Protein AF-A0A3E0QRZ7-F1 (afdb_monomer_lite)

Sequence (192 aa):
MTLTRYSLYIEKESKSIRIAVTANDAAHAQGQALDIARSLKADRSELDYGKAKNNKLSELYEKLAYNDFDYDSCFEWKGSVTNGVPSVYVLSRRYYIRPLILGYLDISQDNTVKNTCSNPLCVNPYHNQYLHEKNSKLGGGDLQMLLAFRSQGVSIPQIAKALKVHRSTIYRILKDERLSSGTKDHRQSARR

Radius of gyration: 21.44 Å; chains: 1; bounding box: 69×57×49 Å

Secondary structure (DSSP, 8-state):
--PEEEEEEEEETTEEEEEEEEESSHHHHHHHHHHHHHHHT-SEEEEEESPPPP-HHHHHHHHHHTT---SSS--B--S-EETTEEEEEETTEEEEHHHHHHHHTT--TTSEEEE-SS-TTB--GGGEEEESSTT-SSBHHHHHHHHHHHHTT--HHHHHHHTTS-HHHHHHHHHHS---------------

pLDDT: mean 84.35, std 15.63, range [34.12, 96.94]

Structure (mmCIF, N/CA/C/O backbone):
data_AF-A0A3E0QRZ7-F1
#
_entry.id   AF-A0A3E0QRZ7-F1
#
loop_
_atom_site.group_PDB
_atom_site.id
_atom_site.type_symbol
_atom_site.label_atom_id
_atom_site.label_alt_id
_atom_site.label_comp_id
_atom_site.label_asym_id
_atom_site.label_entity_id
_atom_site.label_seq_id
_atom_site.pdbx_PDB_ins_code
_atom_site.Cartn_x
_atom_site.Cartn_y
_atom_site.Cartn_z
_atom_site.occupancy
_atom_site.B_iso_or_equiv
_atom_site.auth_seq_id
_atom_site.auth_comp_id
_atom_site.auth_asym_id
_atom_site.auth_atom_id
_atom_site.pdbx_PDB_model_num
ATOM 1 N N . MET A 1 1 ? -25.454 -8.339 -3.692 1.00 56.78 1 MET A N 1
ATOM 2 C CA . MET A 1 1 ? -24.480 -8.988 -2.787 1.00 56.78 1 MET A CA 1
ATOM 3 C C . MET A 1 1 ? -24.510 -8.258 -1.458 1.00 56.78 1 MET A C 1
ATOM 5 O O . MET A 1 1 ? -24.539 -7.033 -1.469 1.00 56.78 1 MET A O 1
ATOM 9 N N . THR A 1 2 ? -24.582 -8.979 -0.341 1.00 74.69 2 THR A N 1
ATOM 10 C CA . THR A 1 2 ? -24.664 -8.373 0.995 1.00 74.69 2 THR A CA 1
ATOM 11 C C . THR A 1 2 ? -23.256 -8.229 1.549 1.00 74.69 2 THR A C 1
ATOM 13 O O . THR A 1 2 ? -22.581 -9.225 1.779 1.00 74.69 2 THR A O 1
ATOM 16 N N . LEU A 1 3 ? -22.803 -6.993 1.733 1.00 83.88 3 LEU A N 1
ATOM 17 C CA . LEU A 1 3 ? -21.482 -6.725 2.286 1.00 83.88 3 LEU A CA 1
ATOM 18 C C . LEU A 1 3 ? -21.474 -6.987 3.794 1.00 83.88 3 LEU A C 1
ATOM 20 O O . LEU A 1 3 ? -22.287 -6.428 4.537 1.00 83.88 3 LEU A O 1
ATOM 24 N N . THR A 1 4 ? -20.539 -7.820 4.243 1.00 90.25 4 THR A N 1
ATOM 25 C CA . THR A 1 4 ? -20.349 -8.147 5.659 1.00 90.25 4 THR A CA 1
ATOM 26 C C . THR A 1 4 ? -19.260 -7.263 6.251 1.00 90.25 4 THR A C 1
ATOM 28 O O . THR A 1 4 ? -18.256 -6.963 5.602 1.00 90.25 4 THR A O 1
ATOM 31 N N . ARG A 1 5 ? -19.474 -6.808 7.490 1.00 93.19 5 ARG A N 1
ATOM 32 C CA . ARG A 1 5 ? -18.540 -5.934 8.204 1.00 93.19 5 ARG A CA 1
ATOM 33 C C . ARG A 1 5 ? -17.705 -6.724 9.200 1.00 93.19 5 ARG A C 1
ATOM 35 O O . ARG A 1 5 ? -18.246 -7.460 10.028 1.00 93.19 5 ARG A O 1
ATOM 42 N N . TYR A 1 6 ? 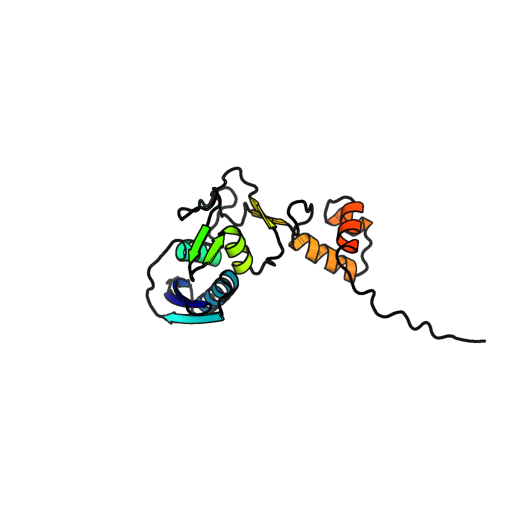-16.407 -6.484 9.134 1.00 95.19 6 TYR A N 1
ATOM 43 C CA . TYR A 1 6 ? -15.390 -7.063 9.988 1.00 95.19 6 TYR A CA 1
ATOM 44 C C . TYR A 1 6 ? -14.579 -5.958 10.671 1.00 95.19 6 TYR A C 1
ATOM 46 O O . TYR A 1 6 ? -14.507 -4.809 10.217 1.00 95.19 6 TYR A O 1
ATOM 54 N N . SER A 1 7 ? -13.948 -6.325 11.779 1.00 96.12 7 SER A N 1
ATOM 55 C CA . SER A 1 7 ? -13.007 -5.495 12.517 1.00 96.12 7 SER A CA 1
ATOM 56 C C . SER A 1 7 ? -11.658 -6.196 12.519 1.00 96.12 7 SER A C 1
ATOM 58 O O . SER A 1 7 ? -11.493 -7.219 13.176 1.00 96.12 7 SER A O 1
ATOM 60 N N . LEU A 1 8 ? -10.688 -5.626 11.813 1.00 96.94 8 LEU A N 1
ATOM 61 C CA . LEU A 1 8 ? -9.327 -6.139 11.774 1.00 96.94 8 LEU A CA 1
ATOM 62 C C . LEU A 1 8 ? -8.496 -5.484 12.875 1.00 96.94 8 LEU A C 1
ATOM 64 O O . LEU A 1 8 ? -8.231 -4.281 12.829 1.00 96.94 8 LEU A O 1
ATOM 68 N N . TYR A 1 9 ? -8.085 -6.270 13.861 1.00 96.81 9 TYR A N 1
ATOM 69 C CA . TYR A 1 9 ? -7.068 -5.894 14.830 1.00 96.81 9 TYR A CA 1
ATOM 70 C C . TYR A 1 9 ? -5.685 -6.052 14.196 1.00 96.81 9 TYR A C 1
ATOM 72 O O . TYR A 1 9 ? -5.362 -7.109 13.661 1.00 96.81 9 TYR A O 1
ATOM 80 N N . ILE A 1 10 ? -4.877 -4.996 14.257 1.00 96.50 10 ILE A N 1
ATOM 81 C CA . ILE A 1 10 ? -3.481 -4.993 13.822 1.00 96.50 10 ILE A CA 1
ATOM 82 C C . ILE A 1 10 ? -2.617 -4.570 14.997 1.00 96.50 10 ILE A C 1
ATOM 84 O O . ILE A 1 10 ? -2.871 -3.528 15.606 1.00 96.50 10 ILE A O 1
ATOM 88 N N . GLU A 1 11 ? -1.564 -5.331 15.258 1.00 96.31 11 GLU A N 1
ATOM 89 C CA . GLU A 1 11 ? -0.568 -5.036 16.275 1.00 96.31 11 GLU A CA 1
ATOM 90 C C . GLU A 1 11 ? 0.832 -4.991 15.679 1.00 96.31 11 GLU A C 1
ATOM 92 O O . GLU A 1 11 ? 1.193 -5.761 14.785 1.00 96.31 11 GLU A O 1
ATOM 97 N N . LYS A 1 12 ? 1.613 -4.045 16.188 1.00 95.25 12 LYS A N 1
ATOM 98 C CA . LYS A 1 12 ? 3.024 -3.890 15.886 1.00 95.25 12 LYS A CA 1
ATOM 99 C C . LYS A 1 12 ? 3.751 -3.381 17.119 1.00 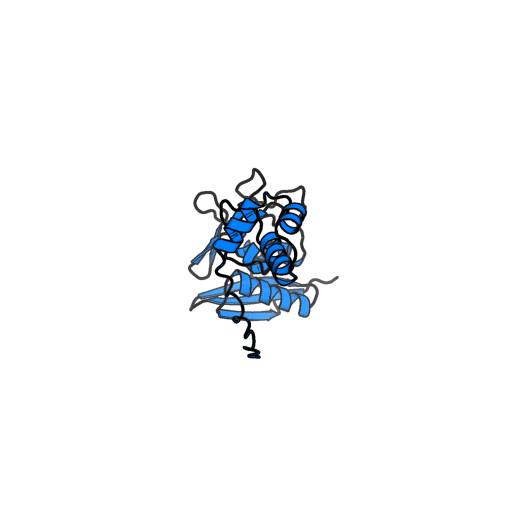95.25 12 LYS A C 1
ATOM 101 O O . LYS A 1 12 ? 3.368 -2.354 17.688 1.00 95.25 12 LYS A O 1
ATOM 106 N N . GLU A 1 13 ? 4.810 -4.077 17.496 1.00 91.69 13 GLU A N 1
ATOM 107 C CA . GLU A 1 13 ? 5.572 -3.899 18.727 1.00 91.69 13 GLU A CA 1
ATOM 108 C C . GLU A 1 13 ? 4.677 -4.006 19.968 1.00 91.69 13 GLU A C 1
ATOM 110 O O . GLU A 1 13 ? 4.418 -5.092 20.465 1.00 91.69 13 GLU A O 1
ATOM 115 N N . SER A 1 14 ? 4.195 -2.878 20.489 1.00 90.94 14 SER A N 1
ATOM 116 C CA . SER A 1 14 ? 3.275 -2.825 21.638 1.00 90.94 14 SER A CA 1
ATOM 117 C C . SER A 1 14 ? 2.135 -1.838 21.397 1.00 90.94 14 SER A C 1
ATOM 119 O O . SER A 1 14 ? 1.544 -1.288 22.330 1.00 90.94 14 SER A O 1
ATOM 121 N N . LYS A 1 15 ? 1.877 -1.521 20.126 1.00 95.56 15 LYS A N 1
ATOM 122 C CA . LYS A 1 15 ? 0.807 -0.628 19.694 1.00 95.56 15 LYS A CA 1
ATOM 123 C C . LYS A 1 15 ? -0.148 -1.403 18.815 1.00 95.56 15 LYS A C 1
ATOM 125 O O . LYS A 1 15 ? 0.269 -2.200 17.982 1.00 95.56 15 LYS A O 1
ATOM 130 N N . SER A 1 16 ? -1.428 -1.101 18.964 1.00 94.81 16 SER A N 1
ATOM 131 C CA . SER A 1 16 ? -2.469 -1.733 18.177 1.00 94.81 16 SER A CA 1
ATOM 132 C C . SER A 1 16 ? -3.492 -0.734 17.670 1.00 94.81 16 SER A C 1
ATOM 134 O O . SER A 1 16 ? -3.660 0.364 18.208 1.00 94.81 16 SER A O 1
ATOM 136 N N . ILE A 1 17 ? -4.143 -1.111 16.576 1.00 95.06 17 ILE A N 1
ATOM 137 C CA . ILE A 1 17 ? -5.233 -0.368 15.953 1.00 95.06 17 ILE A CA 1
ATOM 138 C C . ILE A 1 17 ? -6.319 -1.343 15.501 1.00 95.06 17 ILE A C 1
ATOM 140 O O . ILE A 1 17 ? -6.061 -2.525 15.286 1.00 95.06 17 ILE A O 1
ATOM 144 N N . ARG A 1 18 ? -7.534 -0.823 15.309 1.00 95.56 18 ARG A N 1
ATOM 145 C CA . ARG A 1 18 ? -8.613 -1.536 14.620 1.00 95.56 18 ARG A CA 1
ATOM 146 C C . ARG A 1 18 ? -8.951 -0.840 13.308 1.00 95.56 18 ARG A C 1
ATOM 148 O O . ARG A 1 18 ? -9.137 0.379 13.289 1.00 95.56 18 ARG A O 1
ATOM 155 N N . ILE A 1 19 ? -9.029 -1.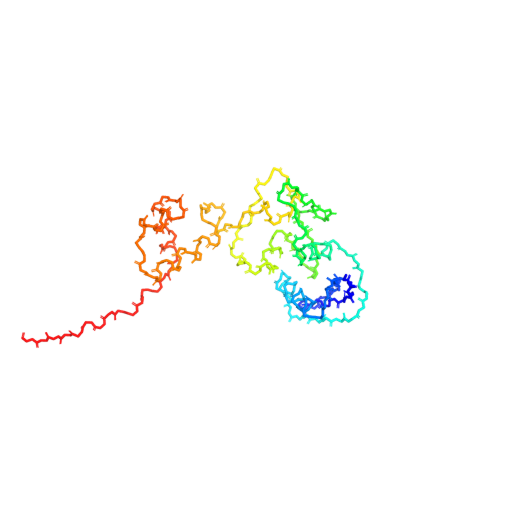613 12.232 1.00 95.62 19 ILE A N 1
ATOM 156 C CA . ILE A 1 19 ? -9.378 -1.165 10.882 1.00 95.62 19 ILE A CA 1
ATOM 157 C C . ILE A 1 19 ? -10.730 -1.774 10.516 1.00 95.62 19 ILE A C 1
ATOM 159 O O . ILE A 1 19 ? -10.966 -2.962 10.739 1.00 95.62 19 ILE A O 1
ATOM 163 N N . ALA A 1 20 ? -11.638 -0.950 9.994 1.00 96.50 20 ALA A N 1
ATOM 164 C CA . ALA A 1 20 ? -12.912 -1.441 9.488 1.00 96.50 20 ALA A CA 1
ATOM 165 C C . ALA A 1 20 ? -12.684 -2.120 8.135 1.00 96.50 20 ALA A C 1
ATOM 167 O O . ALA A 1 20 ? -12.044 -1.540 7.261 1.00 96.50 20 ALA A O 1
ATOM 168 N N . VAL A 1 21 ? -13.207 -3.334 7.982 1.00 95.62 21 VAL A N 1
ATOM 169 C CA . VAL A 1 21 ? -13.080 -4.134 6.761 1.00 95.62 21 VAL A CA 1
ATOM 170 C C . VAL A 1 21 ? -14.474 -4.500 6.268 1.00 95.62 21 VAL A C 1
ATOM 172 O O . VAL A 1 21 ? -15.311 -4.982 7.035 1.00 95.62 21 VAL A O 1
ATOM 175 N N . THR A 1 22 ? -14.724 -4.271 4.984 1.00 94.25 22 THR A N 1
ATOM 176 C CA . THR A 1 22 ? -15.970 -4.648 4.314 1.00 94.25 22 THR A CA 1
ATOM 177 C C . THR A 1 22 ? -15.651 -5.717 3.279 1.00 94.25 22 THR A C 1
ATOM 179 O O . THR A 1 22 ? -14.861 -5.481 2.366 1.00 94.25 22 THR A O 1
ATOM 182 N N . ALA A 1 23 ? -16.277 -6.885 3.376 1.00 93.62 23 ALA A N 1
ATOM 183 C CA . ALA A 1 23 ? -15.990 -8.006 2.486 1.00 93.62 23 ALA A CA 1
ATOM 184 C C . ALA A 1 23 ? -17.265 -8.673 1.957 1.00 93.62 23 ALA A C 1
ATOM 186 O O . ALA A 1 23 ? -18.333 -8.594 2.570 1.00 93.62 23 ALA A O 1
ATOM 187 N N . ASN A 1 24 ? -17.126 -9.350 0.817 1.00 93.00 24 ASN A N 1
ATOM 188 C CA . ASN A 1 24 ? -18.201 -10.125 0.185 1.00 93.00 24 ASN A CA 1
ATOM 189 C C . ASN A 1 24 ? -18.498 -11.408 0.969 1.00 93.00 24 ASN A C 1
ATOM 191 O O . ASN A 1 24 ? -19.651 -11.805 1.102 1.00 93.00 24 ASN A O 1
ATOM 195 N N . ASP A 1 25 ? -17.447 -12.030 1.495 1.00 92.25 25 ASP A N 1
ATOM 196 C CA . ASP A 1 25 ? -17.480 -13.260 2.273 1.00 92.25 25 ASP A CA 1
ATOM 197 C C . ASP A 1 25 ? -16.252 -13.323 3.204 1.00 92.25 25 ASP A C 1
ATOM 199 O O . ASP A 1 25 ? -15.405 -12.422 3.222 1.00 92.25 25 ASP A O 1
ATOM 203 N N . ALA A 1 26 ? -16.162 -14.392 3.996 1.00 92.56 26 ALA A N 1
ATOM 204 C CA . ALA A 1 26 ? -15.070 -14.588 4.942 1.00 92.56 26 ALA A CA 1
ATOM 205 C C . ALA A 1 26 ? -13.703 -14.783 4.262 1.00 92.56 26 ALA A C 1
ATOM 207 O O . ALA A 1 26 ? -12.696 -14.348 4.816 1.00 92.56 26 ALA A O 1
ATOM 208 N N . ALA A 1 27 ? -13.652 -15.390 3.071 1.00 93.88 27 ALA A N 1
ATOM 209 C CA . ALA A 1 27 ? -12.400 -15.602 2.346 1.00 93.88 27 ALA A CA 1
ATOM 210 C C . ALA A 1 27 ? -11.848 -14.270 1.818 1.00 93.88 27 ALA A C 1
ATOM 212 O O . ALA A 1 27 ? -10.667 -13.971 1.992 1.00 93.88 27 ALA A O 1
ATOM 213 N N . HIS A 1 28 ? -12.719 -13.419 1.269 1.00 93.56 28 HIS A N 1
ATOM 214 C CA . HIS A 1 28 ? -12.378 -12.057 0.881 1.00 93.56 28 HIS A CA 1
ATOM 215 C C . HIS A 1 28 ? -11.900 -11.244 2.097 1.00 93.56 28 HIS A C 1
ATOM 217 O O . HIS A 1 28 ? -10.891 -10.546 2.011 1.00 93.56 28 HIS A O 1
ATOM 223 N N . ALA A 1 29 ? -12.561 -11.373 3.252 1.00 95.12 29 ALA A N 1
ATOM 224 C CA . ALA A 1 29 ? -12.149 -10.684 4.474 1.00 95.12 29 ALA A CA 1
ATOM 225 C C . ALA A 1 29 ? -10.763 -11.140 4.972 1.00 95.12 29 ALA A C 1
ATOM 227 O O . ALA A 1 29 ? -9.950 -10.308 5.375 1.00 95.12 29 ALA A O 1
ATOM 228 N N . GLN A 1 30 ? -10.476 -12.445 4.916 1.00 95.94 30 GLN A N 1
ATOM 229 C CA . GLN A 1 30 ? -9.168 -13.003 5.272 1.00 95.94 30 GLN A CA 1
ATOM 230 C C . GLN A 1 30 ? -8.061 -12.540 4.319 1.00 95.94 30 GLN A C 1
ATOM 232 O O . GLN A 1 30 ? -6.990 -12.159 4.787 1.00 95.94 30 GLN A O 1
ATOM 237 N N . GLY A 1 31 ? -8.325 -12.508 3.008 1.00 95.12 31 GLY A N 1
ATOM 238 C CA . GLY A 1 31 ? -7.390 -11.957 2.021 1.00 95.12 31 GLY A CA 1
ATOM 239 C C . GLY A 1 31 ? -7.051 -10.495 2.318 1.00 95.12 31 GLY A C 1
ATOM 240 O O . GLY A 1 31 ? -5.886 -10.158 2.516 1.00 95.12 31 GLY A O 1
ATOM 241 N N . GLN A 1 32 ? -8.079 -9.656 2.504 1.00 96.12 32 GLN A N 1
ATOM 242 C CA . GLN A 1 32 ? -7.888 -8.256 2.894 1.00 96.12 32 GLN A CA 1
ATOM 243 C C . GLN A 1 32 ? -7.082 -8.118 4.193 1.00 96.12 32 GLN A C 1
ATOM 245 O O . GLN A 1 32 ? -6.212 -7.255 4.285 1.00 96.12 32 GLN A O 1
ATOM 250 N N . ALA A 1 33 ? -7.347 -8.955 5.200 1.00 96.81 33 ALA A N 1
ATOM 251 C CA . ALA A 1 33 ? -6.616 -8.926 6.463 1.00 96.81 33 ALA A CA 1
ATOM 252 C C . ALA A 1 33 ? -5.114 -9.181 6.275 1.00 96.81 33 ALA A C 1
ATOM 254 O O . ALA A 1 33 ? -4.299 -8.453 6.846 1.00 96.81 33 ALA A O 1
ATOM 255 N N . LEU A 1 34 ? -4.754 -10.166 5.446 1.00 96.69 34 LEU A N 1
ATOM 256 C CA . LEU A 1 34 ? -3.364 -10.486 5.121 1.00 96.69 34 LEU A CA 1
ATOM 257 C C . LEU A 1 34 ? -2.681 -9.344 4.361 1.00 96.69 34 LEU A C 1
ATOM 259 O O . LEU A 1 34 ? -1.572 -8.948 4.723 1.00 96.69 34 LEU A O 1
ATOM 263 N N . ASP A 1 35 ? -3.348 -8.767 3.362 1.00 96.56 35 ASP A N 1
ATOM 264 C CA . ASP A 1 35 ? -2.786 -7.673 2.564 1.00 96.56 35 ASP A CA 1
ATOM 265 C C . ASP A 1 35 ? -2.602 -6.391 3.397 1.00 96.56 35 ASP A C 1
ATOM 267 O O . ASP A 1 35 ? -1.576 -5.708 3.301 1.00 96.56 35 ASP A O 1
ATOM 271 N N . ILE A 1 36 ? -3.543 -6.084 4.299 1.00 96.69 36 ILE A N 1
ATOM 272 C CA . ILE A 1 36 ? -3.419 -4.968 5.252 1.00 96.69 36 ILE A CA 1
ATOM 273 C C . ILE A 1 36 ? -2.280 -5.223 6.248 1.00 96.69 36 ILE A C 1
ATOM 275 O O . ILE A 1 36 ? -1.480 -4.319 6.514 1.00 96.69 36 ILE A O 1
ATOM 279 N N . ALA A 1 37 ? -2.174 -6.440 6.787 1.00 96.31 37 ALA A N 1
ATOM 280 C CA . ALA A 1 37 ? -1.095 -6.816 7.697 1.00 96.31 37 ALA A CA 1
ATOM 281 C C . ALA A 1 37 ? 0.280 -6.684 7.020 1.00 96.31 37 ALA A C 1
ATOM 283 O O . ALA A 1 37 ? 1.195 -6.093 7.604 1.00 96.31 37 ALA A O 1
ATOM 284 N N . ARG A 1 38 ? 0.406 -7.133 5.760 1.00 94.81 38 ARG A N 1
ATOM 285 C CA . ARG A 1 38 ? 1.613 -6.969 4.932 1.00 94.81 38 ARG A CA 1
ATOM 286 C C . ARG A 1 38 ? 1.946 -5.492 4.712 1.00 94.81 38 ARG A C 1
ATOM 288 O O . ARG A 1 38 ? 3.081 -5.070 4.940 1.00 94.81 38 ARG A O 1
ATOM 295 N N . SER A 1 39 ? 0.945 -4.689 4.348 1.00 94.94 39 SER A N 1
ATOM 296 C CA . SER A 1 39 ? 1.062 -3.240 4.138 1.00 94.94 39 SER A CA 1
ATOM 297 C C . SER A 1 39 ? 1.619 -2.511 5.368 1.00 94.94 39 SER A C 1
ATOM 299 O O . SER A 1 39 ? 2.549 -1.709 5.254 1.00 94.94 39 SER A O 1
ATOM 301 N N . LEU A 1 40 ? 1.111 -2.831 6.561 1.00 95.06 40 LEU A N 1
ATOM 302 C CA . LEU A 1 40 ? 1.529 -2.202 7.819 1.00 95.06 40 LEU A CA 1
ATOM 303 C C . LEU A 1 40 ? 2.768 -2.852 8.456 1.00 95.06 40 LEU A C 1
ATOM 305 O O . LEU A 1 40 ? 3.313 -2.312 9.428 1.00 95.06 40 LEU A O 1
ATOM 309 N N . LYS A 1 41 ? 3.252 -3.972 7.902 1.00 93.38 41 LYS A N 1
ATOM 310 C CA . LYS A 1 41 ? 4.247 -4.861 8.526 1.00 93.38 41 LYS A CA 1
ATOM 311 C C . LYS A 1 41 ? 3.855 -5.139 9.979 1.00 93.38 41 LYS A C 1
ATOM 313 O O . LYS A 1 41 ? 4.553 -4.701 10.899 1.00 93.38 41 LYS A O 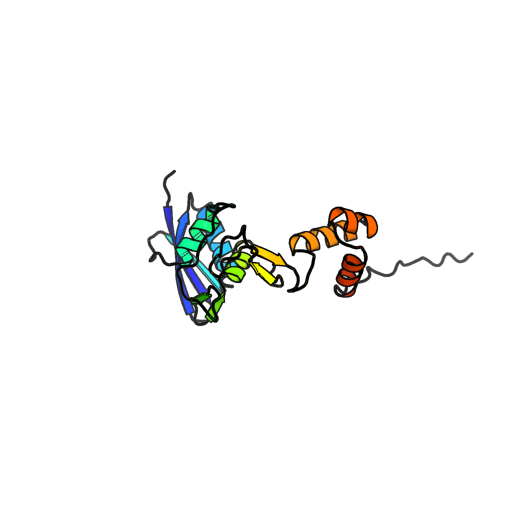1
ATOM 318 N N . ALA A 1 42 ? 2.662 -5.692 10.145 1.00 94.69 42 ALA A N 1
ATOM 319 C CA . ALA A 1 42 ? 2.119 -6.078 11.436 1.00 94.69 42 ALA A CA 1
ATOM 320 C C . ALA A 1 42 ? 2.867 -7.298 11.986 1.00 94.69 42 ALA A C 1
ATOM 322 O O . ALA A 1 42 ? 3.241 -8.181 11.217 1.00 94.69 42 ALA A O 1
ATOM 323 N N . ASP A 1 43 ? 3.029 -7.357 13.304 1.00 95.62 43 ASP A N 1
ATOM 324 C CA . ASP A 1 43 ? 3.559 -8.543 13.986 1.00 95.62 43 ASP A CA 1
ATOM 325 C C . ASP A 1 43 ? 2.440 -9.557 14.248 1.00 95.62 43 ASP A C 1
ATOM 327 O O . ASP A 1 43 ? 2.654 -10.768 14.223 1.00 95.62 43 ASP A O 1
ATOM 331 N N . ARG A 1 44 ? 1.219 -9.054 14.468 1.00 95.31 44 ARG A N 1
ATOM 332 C CA . ARG A 1 44 ? 0.011 -9.855 14.666 1.00 95.31 44 ARG A CA 1
AT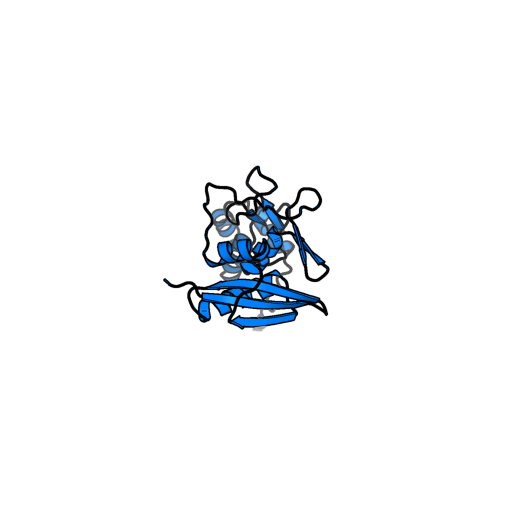OM 333 C C . ARG A 1 44 ? -1.192 -9.176 14.023 1.00 95.31 44 ARG A C 1
ATOM 335 O O . ARG A 1 44 ? -1.328 -7.950 14.054 1.00 95.31 44 ARG A O 1
ATOM 342 N N . SER A 1 45 ? -2.081 -9.988 13.463 1.00 96.00 45 SER A N 1
ATOM 343 C CA . SER A 1 45 ? -3.356 -9.549 12.902 1.00 96.00 45 SER A CA 1
ATOM 344 C C . SER A 1 45 ? -4.467 -10.528 13.256 1.00 96.00 45 SER A C 1
ATOM 346 O O . SER A 1 45 ? -4.275 -11.733 13.104 1.00 96.00 45 SER A O 1
ATOM 348 N N . GLU A 1 46 ? -5.626 -10.024 13.674 1.00 96.25 46 GLU A N 1
ATOM 349 C CA . GLU A 1 46 ? -6.798 -10.840 14.015 1.00 96.25 46 GLU A CA 1
ATOM 350 C C . GLU A 1 46 ? -8.055 -10.240 13.400 1.00 96.25 46 GLU A C 1
ATOM 352 O O . GLU A 1 46 ? -8.282 -9.031 13.475 1.00 96.25 46 GLU A O 1
ATOM 357 N N . LEU A 1 47 ? -8.862 -11.083 12.762 1.00 96.25 47 LEU A N 1
ATOM 358 C CA . LEU A 1 47 ? -10.073 -10.664 12.076 1.00 96.25 47 LEU A CA 1
ATOM 359 C C . LEU A 1 47 ? -11.297 -11.101 12.880 1.00 96.25 47 LEU A C 1
ATOM 361 O O . LEU A 1 47 ? -11.600 -12.289 12.955 1.00 96.25 47 LEU A O 1
ATOM 365 N N . ASP A 1 48 ? -12.025 -10.124 13.409 1.00 94.12 48 ASP A N 1
ATOM 366 C CA . ASP A 1 48 ? -13.257 -10.343 14.160 1.00 94.12 48 ASP A CA 1
ATOM 367 C C . ASP A 1 48 ? -14.490 -9.930 13.351 1.00 94.12 48 ASP A C 1
ATOM 369 O O . ASP A 1 48 ? -14.445 -9.040 12.493 1.00 94.12 48 ASP A O 1
ATOM 373 N N . TYR A 1 49 ? -15.640 -10.512 13.689 1.00 89.88 49 TYR A N 1
ATOM 374 C CA . TYR A 1 49 ? -16.932 -9.987 13.253 1.00 89.88 49 TYR A CA 1
ATOM 375 C C . TYR A 1 49 ? -17.263 -8.690 13.995 1.00 89.88 49 TYR A C 1
ATOM 377 O O . TYR A 1 49 ? -17.038 -8.567 15.199 1.00 89.88 49 TYR A O 1
ATOM 385 N N . GLY A 1 50 ? -17.868 -7.728 13.295 1.00 84.06 50 GLY A N 1
ATOM 386 C CA . GLY A 1 50 ? -18.420 -6.529 13.923 1.00 84.06 50 GLY A CA 1
ATOM 387 C C . GLY A 1 50 ? -17.978 -5.225 13.273 1.00 84.06 50 GLY A C 1
ATOM 388 O O . GLY A 1 50 ? -17.437 -5.189 12.171 1.00 84.06 50 GLY A O 1
ATOM 389 N N . LYS A 1 51 ? -18.275 -4.113 13.953 1.00 81.94 51 LYS A N 1
ATOM 390 C CA . LYS A 1 51 ? -18.015 -2.760 13.448 1.00 81.94 51 LYS A CA 1
ATOM 391 C C . LYS A 1 51 ? -16.787 -2.171 14.137 1.00 81.94 51 LYS A C 1
ATOM 393 O O . LYS A 1 51 ? -16.787 -1.997 15.352 1.00 81.94 51 LYS A O 1
ATOM 398 N N . ALA A 1 52 ? -15.790 -1.785 13.350 1.00 88.12 52 ALA A N 1
ATOM 399 C CA . ALA A 1 52 ? -14.766 -0.833 13.766 1.00 88.12 52 ALA A CA 1
ATOM 400 C C . ALA A 1 52 ? -15.103 0.570 13.237 1.00 88.12 52 ALA A C 1
ATOM 402 O O . ALA A 1 52 ? -15.908 0.735 12.316 1.00 88.12 52 ALA A O 1
ATOM 403 N N . LYS A 1 53 ? -14.495 1.602 13.829 1.00 88.94 53 LYS A N 1
ATOM 404 C CA . LYS A 1 53 ? -14.658 2.979 13.355 1.00 88.94 53 LYS A CA 1
ATOM 405 C C . LYS A 1 53 ? -14.019 3.113 11.973 1.00 88.94 53 LYS A C 1
ATOM 407 O O . LYS A 1 53 ? -12.813 2.919 11.836 1.00 88.94 53 LYS A O 1
ATOM 412 N N . ASN A 1 54 ? -14.822 3.494 10.982 1.00 89.75 54 ASN A N 1
ATOM 413 C CA . ASN A 1 54 ? -14.316 3.785 9.647 1.00 89.75 54 ASN A CA 1
ATOM 414 C C . ASN A 1 54 ? -13.369 4.999 9.702 1.00 89.75 54 ASN A C 1
ATOM 416 O O . ASN A 1 54 ? -13.651 6.000 10.369 1.00 89.75 54 ASN A O 1
ATOM 420 N N . ASN A 1 55 ? -12.217 4.880 9.053 1.00 91.12 55 ASN A N 1
ATOM 421 C CA . ASN A 1 55 ? -11.171 5.894 9.010 1.00 91.12 55 ASN A CA 1
ATOM 422 C C . ASN A 1 55 ? -10.549 5.948 7.606 1.00 91.12 55 ASN A C 1
ATOM 424 O O . ASN A 1 55 ? -10.847 5.123 6.750 1.00 91.12 55 ASN A O 1
ATOM 428 N N . LYS A 1 56 ? -9.642 6.900 7.364 1.00 93.38 56 LYS A N 1
ATOM 429 C CA . LYS A 1 56 ? -9.051 7.099 6.029 1.00 93.38 56 LYS A CA 1
ATOM 430 C C . LYS A 1 56 ? -8.241 5.912 5.506 1.00 93.38 56 LYS A C 1
ATOM 432 O O . LYS A 1 56 ? -8.184 5.717 4.299 1.00 93.38 56 LYS A O 1
ATOM 437 N N . LEU A 1 57 ? -7.650 5.109 6.392 1.00 94.69 57 LEU A N 1
ATOM 438 C CA . LEU A 1 57 ? -7.014 3.855 5.986 1.00 94.69 57 LEU A CA 1
ATOM 439 C C . LEU A 1 57 ? -8.048 2.794 5.612 1.00 94.69 57 LEU A C 1
ATOM 441 O O . LEU A 1 57 ? -7.845 2.085 4.639 1.00 94.69 57 LEU A O 1
ATOM 445 N N . SER A 1 58 ? -9.160 2.719 6.343 1.00 95.00 58 SER A N 1
ATOM 446 C CA . SER A 1 58 ? -10.256 1.794 6.036 1.00 95.00 58 SER A CA 1
ATOM 447 C C . SER A 1 58 ? -10.865 2.117 4.662 1.00 95.00 58 SER A C 1
ATOM 449 O O . SER A 1 58 ? -10.984 1.220 3.841 1.00 95.00 58 SER A O 1
ATOM 451 N N . GLU A 1 59 ? -11.122 3.401 4.361 1.00 94.75 59 GLU A N 1
ATOM 452 C CA . GLU A 1 59 ? -11.581 3.861 3.034 1.00 94.75 59 GLU A CA 1
ATOM 453 C C . GLU A 1 59 ? -10.592 3.489 1.909 1.00 94.75 59 GLU A C 1
ATOM 455 O O . GLU A 1 59 ? -10.998 3.038 0.839 1.00 94.75 59 GLU A O 1
ATOM 460 N N . LEU A 1 60 ? -9.284 3.670 2.139 1.00 95.56 60 LEU A N 1
ATOM 461 C CA . LEU A 1 60 ? -8.248 3.315 1.164 1.00 95.56 60 LEU A CA 1
ATOM 462 C C . LEU A 1 60 ? -8.191 1.802 0.918 1.00 95.56 60 LEU A C 1
ATOM 464 O O . LEU A 1 60 ? -8.164 1.381 -0.235 1.00 95.56 60 LEU A O 1
ATOM 468 N N . TYR A 1 61 ? -8.149 0.997 1.981 1.00 96.00 61 TYR A N 1
ATOM 469 C CA . TYR A 1 61 ? -8.060 -0.458 1.864 1.00 96.00 61 TYR A CA 1
ATOM 470 C C . TYR A 1 61 ? -9.324 -1.070 1.269 1.00 96.00 61 TYR A C 1
ATOM 472 O O . TYR A 1 61 ? -9.214 -1.998 0.478 1.00 96.00 61 TYR A O 1
ATOM 480 N N . GLU A 1 62 ? -10.501 -0.518 1.570 1.00 94.56 62 GLU A N 1
ATOM 481 C CA . GLU A 1 62 ? -11.749 -0.910 0.915 1.00 94.56 62 GLU A CA 1
ATOM 482 C C . GLU A 1 62 ? -11.660 -0.666 -0.597 1.00 94.56 62 GLU A C 1
ATOM 484 O O . GLU A 1 62 ? -11.871 -1.587 -1.382 1.00 94.56 62 GLU A O 1
ATOM 489 N N . LYS A 1 63 ? -11.236 0.528 -1.033 1.00 93.69 63 LYS A N 1
ATOM 490 C CA . LYS A 1 63 ? -11.051 0.794 -2.468 1.00 93.69 63 LYS A CA 1
ATOM 491 C C . LYS A 1 63 ? -10.013 -0.114 -3.126 1.00 93.69 63 LYS A C 1
ATOM 493 O O . LYS A 1 63 ? -10.224 -0.533 -4.258 1.00 93.69 63 LYS A O 1
ATOM 498 N N . LEU A 1 64 ? -8.918 -0.443 -2.436 1.00 94.25 64 LEU A N 1
ATOM 499 C CA . LEU A 1 64 ? -7.922 -1.404 -2.928 1.00 94.25 64 LEU A CA 1
ATOM 500 C C . LEU A 1 64 ? -8.504 -2.812 -3.074 1.00 94.25 64 LEU A C 1
ATOM 502 O O . LEU A 1 64 ? -8.299 -3.434 -4.112 1.00 94.25 64 LEU A O 1
ATOM 506 N N . ALA A 1 65 ? -9.276 -3.278 -2.093 1.00 93.06 65 ALA A N 1
ATOM 507 C CA . ALA A 1 65 ? -9.875 -4.610 -2.096 1.00 93.06 65 ALA A CA 1
ATOM 508 C C . ALA A 1 65 ? -10.855 -4.822 -3.258 1.00 93.06 65 ALA A C 1
ATOM 510 O O . ALA A 1 65 ? -10.870 -5.879 -3.883 1.00 93.06 65 ALA A O 1
ATOM 511 N N . TYR A 1 66 ? -11.658 -3.803 -3.572 1.00 89.69 66 TYR A N 1
ATOM 512 C CA . TYR A 1 66 ? -12.616 -3.850 -4.682 1.00 89.69 66 TYR A CA 1
ATOM 513 C C . TYR A 1 66 ? -12.047 -3.329 -6.004 1.00 89.69 66 TYR A C 1
ATOM 515 O O . TYR A 1 66 ? -12.773 -3.286 -6.995 1.00 89.69 66 TYR A O 1
ATOM 523 N N . ASN A 1 67 ? -10.771 -2.926 -6.025 1.00 87.94 67 ASN A N 1
ATOM 524 C CA . ASN A 1 67 ? -10.145 -2.247 -7.156 1.00 87.94 67 ASN A CA 1
ATOM 525 C C . ASN A 1 67 ? -11.006 -1.074 -7.684 1.00 87.94 67 ASN A C 1
ATOM 527 O O . ASN A 1 67 ? -11.153 -0.865 -8.887 1.00 87.94 67 ASN A O 1
ATOM 531 N N . ASP A 1 68 ? -11.602 -0.314 -6.762 1.00 90.31 68 ASP A N 1
ATOM 532 C CA . ASP A 1 68 ? -12.524 0.790 -7.041 1.00 90.31 68 ASP A CA 1
ATOM 533 C C . ASP A 1 68 ? -11.751 2.101 -7.271 1.00 90.31 68 ASP A C 1
ATOM 535 O O . ASP A 1 68 ? -11.832 3.079 -6.508 1.00 90.31 68 ASP A O 1
ATOM 539 N N . PHE A 1 69 ? -10.942 2.073 -8.330 1.00 87.69 69 PHE A N 1
ATOM 540 C CA . PHE A 1 69 ? -10.199 3.202 -8.869 1.00 87.69 69 PHE A CA 1
ATOM 541 C C . PHE A 1 69 ? -10.496 3.340 -10.358 1.00 87.69 69 PHE A C 1
ATOM 543 O O . PHE A 1 69 ? -10.570 2.356 -11.087 1.00 87.69 69 PHE A O 1
ATOM 550 N N . ASP A 1 70 ? -10.616 4.579 -10.810 1.00 84.44 70 ASP A N 1
ATOM 551 C CA . ASP A 1 70 ? -10.707 4.905 -12.227 1.00 84.44 70 ASP A CA 1
ATOM 552 C C . ASP A 1 70 ? -9.319 5.316 -12.734 1.00 84.44 70 ASP A C 1
ATOM 554 O O . ASP A 1 70 ? -8.593 6.033 -12.045 1.00 84.44 70 ASP A O 1
ATOM 558 N N . TYR A 1 71 ? -8.928 4.842 -13.917 1.00 81.69 71 TYR A N 1
ATOM 559 C CA . TYR A 1 71 ? -7.644 5.186 -14.524 1.00 81.69 71 TYR A CA 1
ATOM 560 C C . TYR A 1 71 ? -7.567 6.674 -14.883 1.00 81.69 71 TYR A C 1
ATOM 562 O O . TYR A 1 71 ? -6.502 7.269 -14.747 1.00 81.69 71 TYR A O 1
ATOM 570 N N . ASP A 1 72 ? -8.674 7.299 -15.286 1.00 85.75 72 ASP A N 1
ATOM 571 C CA . ASP A 1 72 ? -8.666 8.693 -15.749 1.00 85.75 72 ASP A CA 1
ATOM 572 C C . ASP A 1 72 ? -8.788 9.707 -14.597 1.00 85.75 72 ASP A C 1
ATOM 574 O O . ASP A 1 72 ? -8.478 10.892 -14.755 1.00 85.75 72 ASP A O 1
ATOM 578 N N . SER A 1 73 ? -9.166 9.244 -13.402 1.00 90.50 73 SER A N 1
ATOM 579 C CA . SER A 1 73 ? -9.483 10.103 -12.259 1.00 90.50 73 SER A CA 1
ATOM 580 C C . SER A 1 73 ? -8.475 9.979 -11.112 1.00 90.50 73 SER A C 1
ATOM 582 O O . SER A 1 73 ? -8.058 8.894 -10.707 1.00 90.50 73 SER A O 1
ATOM 584 N N . CYS A 1 74 ? -8.082 11.112 -10.524 1.00 93.38 74 CYS A N 1
ATOM 585 C CA . CYS A 1 74 ? -7.246 11.111 -9.321 1.00 93.38 74 CYS A CA 1
ATOM 586 C C . CYS A 1 74 ? -8.042 10.632 -8.099 1.00 93.38 74 CYS A C 1
ATOM 588 O O . CYS A 1 74 ? -9.175 11.055 -7.876 1.00 93.38 74 CYS A O 1
ATOM 590 N N . PHE A 1 75 ? -7.405 9.834 -7.240 1.00 94.50 75 PHE A N 1
ATOM 591 C CA . PHE A 1 75 ? -7.909 9.557 -5.895 1.00 94.50 75 PHE A CA 1
ATOM 592 C C . PHE A 1 75 ? -7.076 10.332 -4.876 1.00 94.50 75 PHE A C 1
ATOM 594 O O . PHE A 1 75 ? -5.952 9.94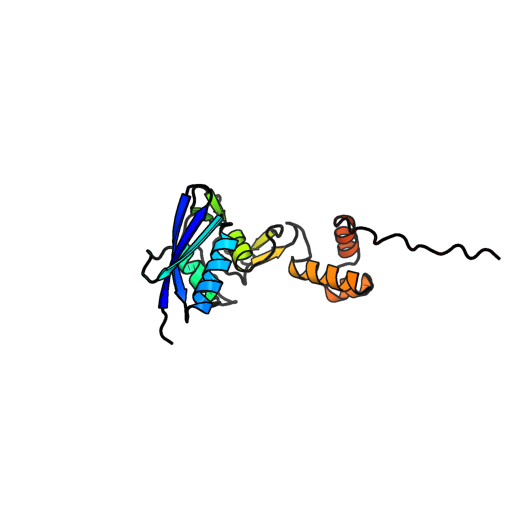7 -4.547 1.00 94.50 75 PHE A O 1
ATOM 601 N N . GLU A 1 76 ? -7.602 11.465 -4.418 1.00 95.12 76 GLU A N 1
ATOM 602 C CA . GLU A 1 76 ? -6.882 12.376 -3.529 1.00 95.12 76 GLU A CA 1
ATOM 603 C C . GLU A 1 76 ? -6.898 11.908 -2.075 1.00 95.12 76 GLU A C 1
ATOM 605 O O . GLU A 1 76 ? -7.952 11.645 -1.487 1.00 95.12 76 GLU A O 1
ATOM 610 N N . TRP A 1 77 ? -5.719 11.869 -1.457 1.00 96.00 77 TRP A N 1
ATOM 611 C CA . TRP A 1 77 ? -5.599 11.599 -0.033 1.00 96.00 77 TRP A CA 1
ATOM 612 C C . TRP A 1 77 ? -6.117 12.775 0.797 1.00 96.00 77 TRP A C 1
ATOM 614 O O . TRP A 1 77 ? -5.540 13.860 0.792 1.00 96.00 77 TRP A O 1
ATOM 624 N N . LYS A 1 78 ? -7.171 12.525 1.578 1.00 93.44 78 LYS A N 1
ATOM 625 C CA . LYS A 1 78 ? -7.801 13.514 2.473 1.00 93.44 78 LYS A CA 1
ATOM 626 C C . LYS A 1 78 ? -7.302 13.446 3.923 1.00 93.44 78 LYS A C 1
ATOM 628 O O . LYS A 1 78 ? -7.951 13.971 4.824 1.00 93.44 78 LYS A O 1
ATOM 633 N N . GLY A 1 79 ? -6.214 12.720 4.173 1.00 91.69 79 GLY A N 1
ATOM 634 C CA . GLY A 1 79 ? -5.604 12.598 5.497 1.00 91.69 79 GLY A CA 1
ATOM 635 C C . GLY A 1 79 ? -4.414 13.538 5.683 1.00 91.69 79 GLY A C 1
ATOM 636 O O . GLY A 1 79 ? -4.245 14.522 4.969 1.00 91.69 79 GLY A O 1
ATOM 637 N N . SER A 1 80 ? -3.558 13.215 6.651 1.00 94.12 80 SER A N 1
ATOM 638 C CA . SER A 1 80 ? -2.361 14.004 6.939 1.00 94.12 80 SER A CA 1
ATOM 639 C C . SER A 1 80 ? -1.347 13.982 5.791 1.00 94.12 80 SER A C 1
ATOM 641 O O . SER A 1 80 ? -1.266 13.045 4.993 1.00 94.12 80 SER A O 1
ATOM 643 N N . VAL A 1 81 ? -0.501 15.004 5.747 1.00 95.56 81 VAL A N 1
ATOM 644 C CA . VAL A 1 81 ? 0.615 15.108 4.805 1.00 95.56 81 VAL A CA 1
ATOM 645 C C . VAL A 1 81 ? 1.903 15.404 5.564 1.00 95.56 81 VAL A C 1
ATOM 647 O O . VAL A 1 81 ? 1.886 16.053 6.606 1.00 95.56 81 VAL A O 1
ATOM 650 N N . THR A 1 82 ? 3.025 14.921 5.044 1.00 93.44 82 THR A N 1
ATOM 651 C CA . THR A 1 82 ? 4.368 15.221 5.547 1.00 93.44 82 THR A CA 1
ATOM 652 C C . THR A 1 82 ? 5.177 15.762 4.381 1.00 93.44 82 THR A C 1
ATOM 654 O O . THR A 1 82 ? 5.344 15.057 3.389 1.00 93.44 82 THR A O 1
ATOM 657 N N . ASN A 1 83 ? 5.660 17.004 4.473 1.00 90.81 83 ASN A N 1
ATOM 658 C CA . ASN A 1 83 ? 6.392 17.677 3.388 1.00 90.81 83 ASN A CA 1
ATOM 659 C C . ASN A 1 83 ? 5.635 17.650 2.042 1.00 90.81 83 ASN A C 1
ATOM 661 O O . ASN A 1 83 ? 6.219 17.382 0.997 1.00 90.81 83 ASN A O 1
ATOM 665 N N . GLY A 1 84 ? 4.311 17.844 2.076 1.00 89.62 84 GLY A N 1
ATOM 666 C CA . GLY A 1 84 ? 3.452 17.789 0.885 1.00 89.62 84 GLY A CA 1
ATOM 667 C C . GLY A 1 84 ? 3.168 16.380 0.346 1.00 89.62 84 GLY A C 1
ATOM 668 O O . GLY A 1 84 ? 2.495 16.246 -0.672 1.00 89.62 84 GLY A O 1
ATOM 669 N N . VAL A 1 85 ? 3.642 15.323 1.015 1.00 91.25 85 VAL A N 1
ATOM 670 C CA . VAL A 1 85 ? 3.426 13.928 0.604 1.00 91.25 85 VAL A CA 1
ATOM 671 C C . VAL A 1 85 ? 2.357 13.266 1.486 1.00 91.25 85 VAL A C 1
ATOM 673 O O . VAL A 1 85 ? 2.464 13.340 2.715 1.00 91.25 85 VAL A O 1
ATOM 676 N N . PRO A 1 86 ? 1.357 12.574 0.901 1.00 95.50 86 PRO A N 1
ATOM 677 C CA . PRO A 1 86 ? 0.364 11.792 1.636 1.00 95.50 86 PRO A CA 1
ATOM 678 C C . PRO A 1 86 ? 0.976 10.846 2.673 1.00 95.50 86 PRO A C 1
ATOM 680 O O . PRO A 1 86 ? 1.814 9.996 2.350 1.00 95.50 86 PRO A O 1
ATOM 683 N N . SER A 1 87 ? 0.532 10.970 3.924 1.00 96.06 87 SER A N 1
ATOM 684 C CA . SER A 1 87 ? 1.020 10.149 5.034 1.00 96.06 87 SER A CA 1
ATOM 685 C C . SER A 1 87 ? -0.048 9.914 6.103 1.00 96.06 87 SER A C 1
ATOM 687 O O . SER A 1 87 ? -1.080 10.579 6.153 1.00 96.06 87 SER A O 1
ATOM 689 N N . VAL A 1 88 ? 0.212 8.967 6.993 1.00 95.69 88 VAL A N 1
ATOM 690 C CA . VAL A 1 88 ? -0.607 8.703 8.172 1.00 95.69 88 VAL A CA 1
ATOM 691 C C . VAL A 1 88 ? 0.303 8.326 9.337 1.00 95.69 88 VAL A C 1
ATOM 693 O O . VAL A 1 88 ? 1.346 7.702 9.144 1.00 95.69 88 VAL A O 1
ATOM 696 N N . TYR A 1 89 ? -0.067 8.728 10.549 1.00 94.44 89 TYR A N 1
ATOM 697 C CA . TYR A 1 89 ? 0.617 8.306 11.766 1.00 94.44 89 TYR A CA 1
ATOM 698 C C . TYR A 1 89 ? -0.246 7.270 12.488 1.00 94.44 89 TYR A C 1
ATOM 700 O O . TYR A 1 89 ? -1.314 7.598 12.999 1.00 94.44 89 TYR A O 1
ATOM 708 N N . VAL A 1 90 ? 0.197 6.015 12.491 1.00 93.69 90 VAL A N 1
ATOM 709 C CA . VAL A 1 90 ? -0.476 4.881 13.146 1.00 93.69 90 VAL A CA 1
ATOM 710 C C . VAL A 1 90 ? 0.571 3.961 13.753 1.00 93.69 90 VAL A C 1
ATOM 712 O O . VAL A 1 90 ? 1.716 3.962 13.309 1.00 93.69 90 VAL A O 1
ATOM 715 N N . LEU A 1 91 ? 0.208 3.179 14.775 1.00 93.56 91 LEU A N 1
ATOM 716 C CA . LEU A 1 91 ? 1.141 2.245 15.428 1.00 93.56 91 LEU A CA 1
ATOM 717 C C . LEU A 1 91 ? 2.449 2.940 15.873 1.00 93.56 91 LEU A C 1
ATOM 719 O O . LEU A 1 91 ? 3.542 2.419 15.679 1.00 93.56 91 LEU A O 1
ATOM 723 N N . SER A 1 92 ? 2.335 4.176 16.383 1.00 91.94 92 SER A N 1
ATOM 724 C CA . SER A 1 92 ? 3.459 5.043 16.786 1.00 91.94 92 SER A CA 1
ATOM 725 C C . SER A 1 92 ? 4.520 5.313 15.708 1.00 91.94 92 SER A C 1
ATOM 727 O O . SER A 1 92 ? 5.638 5.727 16.018 1.00 91.94 92 SER A O 1
ATOM 729 N N . ARG A 1 93 ? 4.183 5.132 14.427 1.00 92.88 93 ARG A N 1
ATOM 730 C CA . ARG A 1 93 ? 5.092 5.346 13.298 1.00 92.88 93 ARG A CA 1
ATOM 731 C C . ARG A 1 93 ? 4.397 6.109 12.175 1.00 92.88 93 ARG A C 1
ATOM 733 O O . ARG A 1 93 ? 3.182 6.046 11.991 1.00 92.88 93 ARG A O 1
ATOM 740 N N . ARG A 1 94 ? 5.191 6.847 11.399 1.00 94.50 94 ARG A N 1
ATOM 741 C CA . ARG A 1 94 ? 4.717 7.502 10.178 1.00 94.50 94 ARG A CA 1
ATOM 742 C C . ARG A 1 94 ? 4.795 6.520 9.017 1.00 94.50 94 ARG A C 1
ATOM 744 O O . ARG A 1 94 ? 5.862 5.980 8.739 1.00 94.50 94 ARG A O 1
ATOM 751 N N . TYR A 1 95 ? 3.691 6.380 8.302 1.00 94.12 95 TYR A N 1
ATOM 752 C CA . TYR A 1 95 ? 3.609 5.648 7.050 1.00 94.12 95 TYR A CA 1
ATOM 753 C C . TYR A 1 95 ? 3.281 6.616 5.917 1.00 94.12 95 TYR A C 1
ATOM 755 O O . TYR A 1 95 ? 2.374 7.439 6.033 1.00 94.12 95 TYR A O 1
ATOM 763 N N . TYR A 1 96 ? 4.014 6.523 4.812 1.00 93.88 96 TYR A N 1
ATOM 764 C CA . TYR A 1 96 ? 3.624 7.186 3.570 1.00 93.88 96 TYR A CA 1
ATOM 765 C C . TYR A 1 96 ? 2.609 6.311 2.838 1.00 93.88 96 TYR A C 1
ATOM 767 O O . TYR A 1 96 ? 2.766 5.092 2.782 1.00 93.88 96 TYR A O 1
ATOM 775 N N . ILE A 1 97 ? 1.581 6.926 2.255 1.00 95.06 97 ILE A N 1
ATOM 776 C CA . ILE A 1 97 ? 0.445 6.172 1.701 1.00 95.06 97 ILE A CA 1
ATOM 777 C C . ILE A 1 97 ? 0.845 5.337 0.481 1.00 95.06 97 ILE A C 1
ATOM 779 O O . ILE A 1 97 ? 0.453 4.183 0.366 1.00 95.06 97 ILE A O 1
ATOM 783 N N . ARG A 1 98 ? 1.685 5.874 -0.408 1.00 91.75 98 ARG A N 1
ATOM 784 C CA . ARG A 1 98 ? 2.122 5.152 -1.614 1.00 91.75 98 ARG A CA 1
ATOM 785 C C . ARG A 1 98 ? 2.926 3.872 -1.295 1.00 91.75 98 ARG A C 1
ATOM 787 O O . ARG A 1 98 ? 2.606 2.833 -1.863 1.00 91.75 98 ARG A O 1
ATOM 794 N N . PRO A 1 99 ? 3.899 3.885 -0.360 1.00 90.62 99 PRO A N 1
ATOM 795 C CA . PRO A 1 99 ? 4.513 2.652 0.141 1.00 90.62 99 PRO A CA 1
ATOM 796 C C . PRO A 1 99 ? 3.553 1.682 0.843 1.00 90.62 99 PRO A C 1
ATOM 798 O O . PRO A 1 99 ? 3.751 0.475 0.747 1.00 90.62 99 PRO A O 1
ATOM 801 N N . LEU A 1 100 ? 2.505 2.167 1.524 1.00 93.38 100 LEU A N 1
ATOM 802 C CA . LEU A 1 100 ? 1.482 1.268 2.076 1.00 93.38 100 LEU A CA 1
ATOM 803 C C . LEU A 1 100 ? 0.748 0.515 0.962 1.00 93.38 100 LEU A C 1
ATOM 805 O O . LEU A 1 100 ? 0.544 -0.691 1.082 1.00 93.38 100 LEU A O 1
ATOM 809 N N . ILE A 1 101 ? 0.391 1.206 -0.122 1.00 93.62 101 ILE A N 1
ATOM 810 C CA . ILE A 1 101 ? -0.250 0.598 -1.296 1.00 93.62 101 ILE A CA 1
ATOM 811 C C . ILE A 1 101 ? 0.651 -0.481 -1.909 1.00 93.62 101 ILE A C 1
ATOM 813 O O . ILE A 1 101 ? 0.163 -1.565 -2.202 1.00 93.62 101 ILE A O 1
ATOM 817 N N . LEU A 1 102 ? 1.961 -0.230 -2.040 1.00 89.50 102 LEU A N 1
ATOM 818 C CA . LEU A 1 102 ? 2.921 -1.249 -2.493 1.00 89.50 102 LEU A CA 1
ATOM 819 C C . LEU A 1 102 ? 2.859 -2.519 -1.639 1.00 89.50 102 LEU A C 1
ATOM 821 O O . LEU A 1 102 ? 2.732 -3.615 -2.174 1.00 89.50 102 LEU A O 1
ATOM 825 N N . GLY A 1 103 ? 2.929 -2.359 -0.314 1.00 90.88 103 GLY A N 1
ATOM 826 C CA . GLY A 1 103 ? 2.881 -3.493 0.607 1.00 90.88 103 GLY A CA 1
ATOM 827 C C . GLY A 1 103 ? 1.538 -4.224 0.587 1.00 90.88 103 GLY A C 1
ATOM 828 O O . GLY A 1 103 ? 1.511 -5.433 0.777 1.00 90.88 103 GLY A O 1
ATOM 829 N N . TYR A 1 104 ? 0.439 -3.513 0.323 1.00 94.06 104 TYR A N 1
ATOM 830 C CA . TYR A 1 104 ? -0.876 -4.127 0.143 1.00 94.06 104 TYR A CA 1
ATOM 831 C C . TYR A 1 104 ? -0.922 -4.985 -1.127 1.00 94.06 104 TYR A C 1
ATOM 833 O O . TYR A 1 104 ? -1.310 -6.143 -1.068 1.00 94.06 104 TYR A O 1
ATOM 841 N N . LEU A 1 105 ? -0.446 -4.448 -2.255 1.00 89.50 105 LEU A N 1
ATOM 842 C CA . LEU A 1 105 ? -0.427 -5.123 -3.561 1.00 89.50 105 LEU A CA 1
ATOM 843 C C . LEU A 1 105 ? 0.664 -6.204 -3.699 1.00 89.50 105 LEU A C 1
ATOM 845 O O . LEU A 1 105 ? 0.882 -6.707 -4.797 1.00 89.50 105 LEU A O 1
ATOM 849 N N . ASP A 1 106 ? 1.374 -6.522 -2.613 1.00 87.50 106 ASP A N 1
ATOM 850 C CA . ASP A 1 106 ? 2.508 -7.457 -2.582 1.00 87.50 106 ASP A CA 1
ATOM 851 C C . ASP A 1 106 ? 3.639 -7.117 -3.572 1.00 87.50 106 ASP A C 1
ATOM 853 O O . ASP A 1 106 ? 4.323 -7.977 -4.126 1.00 87.50 106 ASP A O 1
ATOM 857 N N . ILE A 1 107 ? 3.851 -5.824 -3.817 1.00 82.44 107 ILE A N 1
ATOM 858 C CA . ILE A 1 107 ? 4.955 -5.343 -4.644 1.00 82.44 107 ILE A CA 1
ATOM 859 C C . ILE A 1 107 ? 6.149 -5.066 -3.722 1.00 82.44 107 ILE A C 1
ATOM 861 O O . ILE A 1 107 ? 6.005 -4.389 -2.701 1.00 82.44 107 ILE A O 1
ATOM 865 N N . SER A 1 108 ? 7.343 -5.553 -4.095 1.00 76.38 108 SER A N 1
ATOM 866 C CA . SER A 1 108 ? 8.562 -5.379 -3.286 1.00 76.38 108 SER A CA 1
ATOM 867 C C . SER A 1 108 ? 8.766 -3.920 -2.854 1.00 76.38 108 SER A C 1
ATOM 869 O O . SER A 1 108 ? 8.636 -2.990 -3.655 1.00 76.38 108 SER A O 1
ATOM 871 N N . GLN A 1 109 ? 9.101 -3.730 -1.578 1.00 66.44 109 GLN A N 1
ATOM 872 C CA . GLN A 1 109 ? 9.276 -2.413 -0.962 1.00 66.44 109 GLN A CA 1
ATOM 873 C C . GLN A 1 109 ? 10.608 -1.745 -1.297 1.00 66.44 109 GLN A C 1
ATOM 875 O O . GLN A 1 109 ? 10.765 -0.557 -1.019 1.00 66.44 109 GLN A O 1
ATOM 880 N N . ASP A 1 110 ? 11.535 -2.476 -1.919 1.00 64.94 110 ASP A N 1
ATOM 881 C CA . ASP A 1 110 ? 12.753 -1.889 -2.485 1.00 64.94 110 ASP A CA 1
ATOM 882 C C . ASP A 1 110 ? 12.417 -0.966 -3.666 1.00 64.94 110 ASP A C 1
ATOM 884 O O . ASP A 1 110 ? 13.216 -0.119 -4.059 1.00 64.94 110 ASP A O 1
ATOM 888 N N . ASN A 1 111 ? 11.198 -1.080 -4.206 1.00 68.44 111 ASN A N 1
ATOM 889 C CA . ASN A 1 111 ? 10.734 -0.230 -5.281 1.00 68.44 111 ASN A CA 1
ATOM 890 C C . ASN A 1 111 ? 10.380 1.184 -4.785 1.00 68.44 111 ASN A C 1
ATOM 892 O O . ASN A 1 111 ? 9.595 1.402 -3.862 1.00 68.44 111 ASN A O 1
ATOM 896 N N . THR A 1 112 ? 10.906 2.181 -5.486 1.00 76.50 112 THR A N 1
ATOM 897 C CA . THR A 1 112 ? 10.521 3.584 -5.367 1.00 76.50 112 THR A CA 1
ATOM 898 C C . THR A 1 112 ? 9.175 3.833 -6.054 1.00 76.50 112 THR A C 1
ATOM 900 O O . THR A 1 112 ? 8.996 3.493 -7.222 1.00 76.50 112 THR A O 1
ATOM 903 N N . VAL A 1 113 ? 8.241 4.507 -5.371 1.00 82.25 113 VAL A N 1
ATOM 904 C CA . VAL A 1 113 ? 6.986 4.963 -5.994 1.00 82.25 113 VAL A CA 1
ATOM 905 C C . VAL A 1 113 ? 7.129 6.389 -6.502 1.00 82.25 113 VAL A C 1
ATOM 907 O O . VAL A 1 113 ? 7.365 7.314 -5.721 1.00 82.25 113 VAL A O 1
ATOM 910 N N . LYS A 1 114 ? 6.915 6.582 -7.801 1.00 83.19 114 LYS A N 1
ATOM 911 C CA . LYS A 1 114 ? 6.803 7.901 -8.420 1.00 83.19 114 LYS A CA 1
ATOM 912 C C . LYS A 1 114 ? 5.361 8.138 -8.847 1.00 83.19 114 LYS A C 1
ATOM 914 O O . LYS A 1 114 ? 4.776 7.307 -9.526 1.00 83.19 114 LYS A O 1
ATOM 919 N N . ASN A 1 115 ? 4.803 9.284 -8.481 1.00 84.12 115 ASN A N 1
ATOM 920 C CA . ASN A 1 115 ? 3.514 9.703 -9.015 1.00 84.12 115 ASN A CA 1
ATOM 921 C C . ASN A 1 115 ? 3.695 10.192 -10.461 1.00 84.12 115 ASN A C 1
ATOM 923 O O . ASN A 1 115 ? 4.599 10.990 -10.728 1.00 84.12 115 ASN A O 1
ATOM 927 N N . THR A 1 116 ? 2.880 9.690 -11.381 1.00 86.62 116 THR A N 1
ATOM 928 C CA . THR A 1 116 ? 2.896 10.066 -12.800 1.00 86.62 116 THR A CA 1
ATOM 929 C C . THR A 1 116 ? 1.898 11.169 -13.121 1.00 86.62 116 THR A C 1
ATOM 931 O O . THR A 1 116 ? 2.065 11.840 -14.137 1.00 86.62 116 THR A O 1
ATOM 934 N N . CYS A 1 117 ? 0.906 11.406 -12.257 1.00 87.75 117 CYS A N 1
ATOM 935 C CA . CYS A 1 117 ? 0.001 12.538 -12.406 1.00 87.75 117 CYS A CA 1
ATOM 936 C C . CYS A 1 117 ? 0.578 13.808 -11.758 1.00 87.75 117 CYS A C 1
ATOM 938 O O . CYS A 1 117 ? 1.386 13.757 -10.826 1.00 87.75 117 CYS A O 1
ATOM 940 N N . SER A 1 118 ? 0.125 14.974 -12.223 1.00 89.62 118 SER A N 1
ATOM 941 C CA . SER A 1 118 ? 0.556 16.284 -11.708 1.00 89.62 118 SER A CA 1
ATOM 942 C C . SER A 1 118 ? 0.016 16.610 -10.308 1.00 89.62 118 SER A C 1
ATOM 944 O O . SER A 1 118 ? 0.352 17.654 -9.753 1.00 89.62 118 SER A O 1
ATOM 946 N N . ASN A 1 119 ? -0.820 15.744 -9.725 1.00 92.88 119 ASN A N 1
ATOM 947 C CA . ASN A 1 119 ? -1.447 15.965 -8.426 1.00 92.88 119 ASN A CA 1
ATOM 948 C C . ASN A 1 119 ? -0.649 15.288 -7.292 1.00 92.88 119 ASN A C 1
ATOM 950 O O . ASN A 1 119 ? -0.736 14.067 -7.134 1.00 92.88 119 ASN A O 1
ATOM 954 N N . PRO A 1 120 ? 0.073 16.037 -6.435 1.00 91.19 120 PRO A N 1
ATOM 955 C CA . PRO A 1 120 ? 0.914 15.464 -5.382 1.00 91.19 120 PRO A CA 1
ATOM 956 C C . PRO A 1 120 ? 0.132 14.709 -4.298 1.00 91.19 120 PRO A C 1
ATOM 958 O O . PRO A 1 120 ? 0.727 13.874 -3.608 1.00 91.19 120 PRO A O 1
ATOM 961 N N . LEU A 1 121 ? -1.177 14.946 -4.164 1.00 94.69 121 LEU A N 1
ATOM 962 C CA . LEU A 1 121 ? -2.047 14.268 -3.201 1.00 94.69 121 LEU A CA 1
ATOM 963 C C . LEU A 1 121 ? -2.681 12.988 -3.750 1.00 94.69 121 LEU A C 1
ATOM 965 O O . LEU A 1 121 ? -3.277 12.237 -2.978 1.00 94.69 121 LEU A O 1
ATOM 969 N N . CYS A 1 122 ? -2.538 12.706 -5.048 1.00 94.44 122 CYS A N 1
ATOM 970 C CA . CYS A 1 122 ? -3.090 11.496 -5.640 1.00 94.44 122 CYS A CA 1
ATOM 971 C C . CYS A 1 122 ? -2.389 10.247 -5.093 1.00 94.44 122 CYS A C 1
ATOM 973 O O . CYS A 1 122 ? -1.155 10.141 -5.096 1.00 94.44 122 CYS A O 1
ATOM 975 N N . VAL A 1 123 ? -3.190 9.294 -4.631 1.00 94.06 123 VAL A N 1
ATOM 976 C CA . VAL A 1 123 ? -2.752 7.969 -4.184 1.00 94.06 123 VAL A CA 1
ATOM 977 C C . VAL A 1 123 ? -3.424 6.853 -4.986 1.00 94.06 123 VAL A C 1
ATOM 979 O O . VAL A 1 123 ? -3.387 5.705 -4.566 1.00 94.06 123 VAL A O 1
ATOM 982 N N . ASN A 1 124 ? -3.996 7.169 -6.153 1.00 92.00 124 ASN A N 1
ATOM 983 C CA . ASN A 1 124 ? -4.509 6.172 -7.092 1.00 92.00 124 ASN A CA 1
ATOM 984 C C . ASN A 1 124 ? -3.361 5.239 -7.543 1.00 92.00 124 ASN A C 1
ATOM 986 O O . ASN A 1 124 ? -2.362 5.743 -8.069 1.00 92.00 124 ASN A O 1
ATOM 990 N N . PRO A 1 125 ? -3.465 3.909 -7.355 1.00 89.69 125 PRO A N 1
ATOM 991 C CA . PRO A 1 125 ? -2.457 2.955 -7.818 1.00 89.69 125 PRO A CA 1
ATOM 992 C C . PRO A 1 125 ? -2.135 3.076 -9.313 1.00 89.69 125 PRO A C 1
ATOM 994 O O . PRO A 1 125 ? -0.974 2.946 -9.689 1.00 89.69 125 PRO A O 1
ATOM 997 N N . TYR A 1 126 ? -3.116 3.413 -10.154 1.00 87.31 126 TYR A N 1
ATOM 998 C CA . TYR A 1 126 ? -2.927 3.570 -11.600 1.00 87.31 126 TYR A CA 1
ATOM 999 C C . TYR A 1 126 ? -2.104 4.798 -12.001 1.00 87.31 126 TYR A C 1
ATOM 1001 O O . TYR A 1 126 ? -1.543 4.842 -13.095 1.00 87.31 126 TYR A O 1
ATOM 1009 N N . HIS A 1 127 ? -1.988 5.788 -11.114 1.00 87.44 127 HIS A N 1
ATOM 1010 C CA . HIS A 1 127 ? -1.144 6.974 -11.307 1.00 87.44 127 HIS A CA 1
ATOM 1011 C C . HIS A 1 127 ? 0.213 6.838 -10.617 1.00 87.44 127 HIS A C 1
ATOM 1013 O O . HIS A 1 127 ? 0.967 7.803 -10.510 1.00 87.44 127 HIS A O 1
ATOM 1019 N N . ASN A 1 128 ? 0.540 5.646 -10.123 1.00 84.88 128 ASN A N 1
ATOM 1020 C CA . ASN A 1 128 ? 1.825 5.364 -9.515 1.00 84.88 128 ASN A CA 1
ATOM 1021 C C . ASN A 1 128 ? 2.672 4.512 -10.462 1.00 84.88 128 ASN A C 1
ATOM 1023 O O . ASN A 1 128 ? 2.251 3.474 -10.960 1.00 84.88 128 ASN A O 1
ATOM 1027 N N . GLN A 1 129 ? 3.911 4.939 -10.672 1.00 82.00 129 GLN A N 1
ATOM 1028 C CA . GLN A 1 129 ? 4.944 4.152 -11.322 1.00 82.00 129 GLN A CA 1
ATOM 1029 C C . GLN A 1 129 ? 5.857 3.551 -10.256 1.00 82.00 129 GLN A C 1
ATOM 1031 O O . GLN A 1 129 ? 6.440 4.268 -9.438 1.00 82.00 129 GLN A O 1
ATOM 1036 N N . TYR A 1 130 ? 5.989 2.229 -10.285 1.00 79.00 130 TYR A N 1
ATOM 1037 C CA . TYR A 1 130 ? 6.786 1.461 -9.335 1.00 79.00 130 TYR A CA 1
ATOM 1038 C C . TYR A 1 130 ? 8.143 1.129 -9.950 1.00 79.00 130 TYR A C 1
ATOM 1040 O O . TYR A 1 130 ? 8.251 0.243 -10.795 1.00 79.00 130 TYR A O 1
ATOM 1048 N N . LEU A 1 131 ? 9.169 1.878 -9.559 1.00 75.12 131 LEU A N 1
ATOM 1049 C CA . LEU A 1 131 ? 10.528 1.795 -10.090 1.00 75.12 131 LEU A CA 1
ATOM 1050 C C . LEU A 1 131 ? 11.425 1.005 -9.144 1.00 75.12 131 LEU A C 1
ATOM 1052 O O . LEU A 1 131 ? 11.300 1.176 -7.943 1.00 75.12 131 LEU A O 1
ATOM 1056 N N . HIS A 1 132 ? 12.387 0.237 -9.654 1.00 69.00 132 HIS A N 1
ATOM 1057 C CA . HIS A 1 132 ? 13.383 -0.410 -8.786 1.00 69.00 132 HIS A CA 1
ATOM 1058 C C . HIS A 1 132 ? 14.248 0.612 -8.024 1.00 69.00 132 HIS A C 1
ATOM 1060 O O . HIS A 1 132 ? 14.533 0.457 -6.848 1.00 69.00 132 HIS A O 1
ATOM 1066 N N . GLU A 1 133 ? 14.582 1.729 -8.674 1.00 71.94 133 GLU A N 1
ATOM 1067 C CA . GLU A 1 133 ? 15.332 2.840 -8.086 1.00 71.94 133 GLU A CA 1
ATOM 1068 C C . GLU A 1 133 ? 14.771 4.175 -8.584 1.00 71.94 133 GLU A C 1
ATOM 1070 O O . GLU A 1 133 ? 14.162 4.243 -9.654 1.00 71.94 133 GLU A O 1
ATOM 1075 N N . LYS A 1 134 ? 15.049 5.274 -7.871 1.00 67.69 134 LYS A N 1
ATOM 1076 C CA . LYS A 1 134 ? 14.550 6.628 -8.191 1.00 67.69 134 LYS A CA 1
ATOM 1077 C C . LYS A 1 134 ? 14.788 7.072 -9.646 1.00 67.69 134 LYS A C 1
ATOM 1079 O O . LYS A 1 134 ? 13.970 7.808 -10.191 1.00 67.69 134 LYS A O 1
ATOM 1084 N N . ASN A 1 135 ? 15.880 6.619 -10.267 1.00 71.25 135 ASN A N 1
ATOM 1085 C CA . ASN A 1 135 ? 16.253 6.932 -11.654 1.00 71.25 135 ASN A CA 1
ATOM 1086 C C . ASN A 1 135 ? 16.205 5.702 -12.581 1.00 71.25 135 ASN A C 1
ATOM 1088 O O . ASN A 1 135 ? 16.781 5.726 -13.676 1.00 71.25 135 ASN A O 1
ATOM 1092 N N . SER A 1 136 ? 15.571 4.611 -12.144 1.00 73.25 136 SER A N 1
ATOM 1093 C CA . SER A 1 136 ? 15.454 3.410 -12.962 1.00 73.25 136 SER A CA 1
ATOM 1094 C C . SER A 1 136 ? 14.551 3.675 -14.164 1.00 73.25 136 SER A C 1
ATOM 1096 O O . SER A 1 136 ? 13.510 4.320 -14.060 1.00 73.25 136 SER A O 1
ATOM 1098 N N . LYS A 1 137 ? 14.962 3.154 -15.322 1.00 75.56 137 LYS A N 1
ATOM 1099 C CA . LYS A 1 137 ? 14.124 3.111 -16.529 1.00 75.56 137 LYS A CA 1
ATOM 1100 C C . LYS A 1 137 ? 13.195 1.897 -16.544 1.00 75.56 137 LYS A C 1
ATOM 1102 O O . LYS A 1 137 ? 12.295 1.859 -17.370 1.00 75.56 137 LYS A O 1
ATOM 1107 N N . LEU A 1 138 ? 13.460 0.918 -15.678 1.00 73.75 138 LEU A N 1
ATOM 1108 C CA . LEU A 1 138 ? 12.684 -0.307 -15.532 1.00 73.75 138 LEU A CA 1
ATOM 1109 C C . LEU A 1 138 ? 11.905 -0.274 -14.218 1.00 73.75 138 LEU A C 1
ATOM 1111 O O . LEU A 1 138 ? 12.454 0.086 -13.166 1.00 73.75 138 LEU A O 1
ATOM 1115 N N . GLY A 1 139 ? 10.631 -0.648 -14.295 1.00 70.38 139 GLY A N 1
ATOM 1116 C CA . GLY A 1 139 ? 9.810 -0.883 -13.119 1.00 70.38 139 GLY A CA 1
ATOM 1117 C C . GLY A 1 139 ? 10.183 -2.175 -12.390 1.00 70.38 139 GLY A C 1
ATOM 1118 O O . GLY A 1 139 ? 10.960 -2.986 -12.892 1.00 70.38 139 GLY A O 1
ATOM 1119 N N . GLY A 1 140 ? 9.592 -2.399 -11.215 1.00 67.38 140 GLY A N 1
ATOM 1120 C CA . GLY A 1 140 ? 9.776 -3.654 -10.472 1.00 67.38 140 GLY A CA 1
ATOM 1121 C C . GLY A 1 140 ? 9.316 -4.890 -11.263 1.00 67.38 140 GLY A C 1
ATOM 1122 O O . GLY A 1 140 ? 9.997 -5.911 -11.271 1.00 67.38 140 GLY A O 1
ATOM 1123 N N . GLY A 1 141 ? 8.202 -4.780 -11.998 1.00 68.88 141 GLY A N 1
ATOM 1124 C CA . GLY A 1 141 ? 7.711 -5.852 -12.876 1.00 68.88 141 GLY A CA 1
ATOM 1125 C C . GLY A 1 141 ? 8.629 -6.122 -14.072 1.00 68.88 141 GLY A C 1
ATOM 1126 O O . GLY A 1 141 ? 8.915 -7.277 -14.386 1.00 68.88 141 GLY A O 1
ATOM 1127 N N . ASP A 1 142 ? 9.168 -5.067 -14.689 1.00 76.56 142 ASP A N 1
ATOM 1128 C CA . ASP A 1 142 ? 10.128 -5.195 -15.791 1.00 76.56 142 ASP A CA 1
ATOM 1129 C C . ASP A 1 142 ? 11.424 -5.878 -15.340 1.00 76.56 142 ASP A C 1
ATOM 1131 O O . ASP A 1 142 ? 12.031 -6.623 -16.107 1.00 76.56 142 ASP A O 1
ATOM 1135 N N . LEU A 1 143 ? 11.847 -5.643 -14.092 1.00 76.81 143 LEU A N 1
ATOM 1136 C CA . LEU A 1 143 ? 13.003 -6.309 -13.499 1.00 76.81 143 LEU A CA 1
ATOM 1137 C C . LEU A 1 143 ? 12.747 -7.809 -13.317 1.00 76.81 143 LEU A C 1
ATOM 1139 O O . LEU A 1 143 ? 13.572 -8.618 -13.731 1.00 76.81 143 LEU A O 1
ATOM 1143 N N . GLN A 1 144 ? 11.587 -8.197 -12.781 1.00 75.50 144 GLN A N 1
ATOM 1144 C CA . GLN A 1 144 ? 11.215 -9.613 -12.661 1.00 75.50 144 GLN A CA 1
ATOM 1145 C C . GLN A 1 144 ? 11.191 -10.308 -14.029 1.00 75.50 144 GLN A C 1
ATOM 1147 O O . GLN A 1 144 ? 11.729 -11.402 -14.193 1.00 75.50 144 GLN A O 1
ATOM 1152 N N . MET A 1 145 ? 10.647 -9.637 -15.047 1.00 79.88 145 MET A N 1
ATOM 1153 C CA . MET A 1 145 ? 10.634 -10.134 -16.423 1.00 79.88 145 MET A CA 1
ATOM 1154 C C . MET A 1 145 ? 12.044 -10.222 -17.030 1.00 79.88 145 MET A C 1
ATOM 1156 O O . MET A 1 145 ? 12.365 -11.201 -17.704 1.00 79.88 145 MET A O 1
ATOM 1160 N N . LEU A 1 146 ? 12.915 -9.245 -16.758 1.00 84.88 146 LEU A N 1
ATOM 1161 C CA . LEU A 1 146 ? 14.330 -9.276 -17.135 1.00 84.88 146 LEU A CA 1
ATOM 1162 C C . LEU A 1 146 ? 15.037 -10.493 -16.528 1.00 84.88 146 LEU A C 1
ATOM 1164 O O . LEU A 1 146 ? 15.727 -11.211 -17.255 1.00 84.88 146 LEU A O 1
ATOM 1168 N N . LEU A 1 147 ? 14.857 -10.738 -15.227 1.00 83.75 147 LEU A N 1
ATOM 1169 C CA . LEU A 1 147 ? 15.467 -11.863 -14.515 1.00 83.75 147 LEU A CA 1
ATOM 1170 C C . LEU A 1 147 ? 14.940 -13.210 -15.024 1.00 83.75 147 LEU A C 1
ATOM 1172 O O . LEU A 1 147 ? 15.734 -14.121 -15.260 1.00 83.75 147 LEU A O 1
ATOM 1176 N N . ALA A 1 148 ? 13.635 -13.316 -15.287 1.00 83.19 148 ALA A N 1
ATOM 1177 C CA . ALA A 1 148 ? 13.022 -14.505 -15.874 1.00 83.19 148 ALA A CA 1
ATOM 1178 C C . ALA A 1 148 ? 13.536 -14.789 -17.296 1.00 83.19 148 ALA A C 1
ATOM 1180 O O . ALA A 1 148 ? 13.916 -15.914 -17.614 1.00 83.19 148 ALA A O 1
ATOM 1181 N N . PHE A 1 149 ? 13.627 -13.777 -18.162 1.00 85.31 149 PHE A N 1
ATOM 1182 C CA . PHE A 1 149 ? 14.218 -13.962 -19.490 1.00 85.31 149 PHE A CA 1
ATOM 1183 C C . PHE A 1 149 ? 15.698 -14.324 -19.418 1.00 85.31 149 PHE A C 1
ATOM 1185 O O . PHE A 1 149 ? 16.183 -15.132 -20.214 1.00 85.31 149 PHE A O 1
ATOM 1192 N N . ARG A 1 150 ? 16.427 -13.752 -18.457 1.00 83.75 150 ARG A N 1
ATOM 1193 C CA . ARG A 1 150 ? 17.836 -14.075 -18.264 1.00 83.75 150 ARG A CA 1
ATOM 1194 C C . ARG A 1 150 ? 18.026 -15.522 -17.814 1.00 83.75 150 ARG A C 1
ATOM 1196 O O . ARG A 1 150 ? 18.918 -16.179 -18.347 1.00 83.75 150 ARG A O 1
ATOM 1203 N N . SER A 1 151 ? 17.200 -16.020 -16.892 1.00 82.00 151 SER A N 1
ATOM 1204 C CA . SER A 1 151 ? 17.257 -17.414 -16.427 1.00 82.00 151 SER A CA 1
ATOM 1205 C C . SER A 1 151 ? 16.879 -18.415 -17.524 1.00 82.00 151 SER A C 1
ATOM 1207 O O . SER A 1 151 ? 17.437 -19.507 -17.568 1.00 82.00 151 SER A O 1
ATOM 1209 N N . GLN A 1 152 ? 16.026 -18.015 -18.471 1.00 85.44 152 GLN A N 1
ATOM 1210 C CA . GLN A 1 152 ? 15.684 -18.786 -19.674 1.00 85.44 152 GLN A CA 1
ATOM 1211 C C . GLN A 1 152 ? 16.750 -18.715 -20.787 1.00 85.44 152 GLN A C 1
ATOM 1213 O O . GLN A 1 152 ? 16.568 -19.293 -21.856 1.00 85.44 152 GLN A O 1
ATOM 1218 N N . GLY A 1 153 ? 17.858 -17.996 -20.574 1.00 85.56 153 GLY A N 1
ATOM 1219 C CA . GLY A 1 153 ? 18.950 -17.888 -21.545 1.00 85.56 153 GLY A CA 1
ATOM 1220 C C . GLY A 1 153 ? 18.686 -16.928 -22.713 1.00 85.56 153 GLY A C 1
ATOM 1221 O O . GLY A 1 153 ? 19.450 -16.922 -23.679 1.00 85.56 153 GLY A O 1
ATOM 1222 N N . VAL A 1 154 ? 17.648 -16.086 -22.640 1.00 88.62 154 VAL A N 1
ATOM 1223 C CA . VAL A 1 154 ? 17.338 -15.098 -23.685 1.00 88.62 154 VAL A CA 1
ATOM 1224 C C . VAL A 1 154 ? 18.476 -14.075 -23.804 1.00 88.62 154 VAL A C 1
ATOM 1226 O O . VAL A 1 154 ? 19.069 -13.632 -22.813 1.00 88.62 154 VAL A O 1
ATOM 1229 N N . SER A 1 155 ? 18.804 -13.675 -25.037 1.00 89.69 155 SER A N 1
ATOM 1230 C CA . SER A 1 155 ? 19.903 -12.738 -25.281 1.00 89.69 155 SER A CA 1
ATOM 1231 C C . SER A 1 155 ? 19.562 -11.309 -24.831 1.00 89.69 155 SER A C 1
ATOM 1233 O O . SER A 1 155 ? 18.443 -10.823 -24.997 1.00 89.69 155 SER A O 1
ATOM 1235 N N . ILE A 1 156 ? 20.558 -10.580 -24.318 1.00 88.00 156 ILE A N 1
ATOM 1236 C CA . ILE A 1 156 ? 20.394 -9.189 -23.852 1.00 88.00 156 ILE A CA 1
ATOM 1237 C C . ILE A 1 156 ? 19.799 -8.253 -24.925 1.00 88.00 156 ILE A C 1
ATOM 1239 O O . ILE A 1 156 ? 18.941 -7.440 -24.577 1.00 88.00 156 ILE A O 1
ATOM 1243 N N . PRO A 1 157 ? 20.170 -8.340 -26.221 1.00 90.12 157 PRO A N 1
ATOM 1244 C CA . PRO A 1 157 ? 19.523 -7.547 -27.266 1.00 90.12 157 PRO A CA 1
ATOM 1245 C C . PRO A 1 157 ? 18.015 -7.808 -27.401 1.00 90.12 157 PRO A C 1
ATOM 1247 O O . PRO A 1 157 ? 17.262 -6.864 -27.637 1.00 90.12 157 PRO A O 1
ATOM 1250 N N . GLN A 1 158 ? 17.569 -9.059 -27.237 1.00 85.56 158 GLN A N 1
ATOM 1251 C CA . GLN A 1 158 ? 16.148 -9.419 -27.295 1.00 85.56 158 GLN A CA 1
ATOM 1252 C C . GLN A 1 158 ? 15.394 -8.901 -26.068 1.00 85.56 158 GLN A C 1
ATOM 1254 O O . GLN A 1 158 ? 14.335 -8.298 -26.225 1.00 85.56 158 GLN A O 1
ATOM 1259 N N . ILE A 1 159 ? 15.976 -9.045 -24.874 1.00 85.88 159 ILE A N 1
ATOM 1260 C CA . ILE A 1 159 ? 15.409 -8.511 -23.624 1.00 85.88 159 ILE A CA 1
ATOM 1261 C C . ILE A 1 159 ? 15.263 -6.985 -23.709 1.00 85.88 159 ILE A C 1
ATOM 1263 O O . ILE A 1 159 ? 14.202 -6.442 -23.417 1.00 85.88 159 ILE A O 1
ATOM 1267 N N . ALA A 1 160 ? 16.301 -6.288 -24.179 1.00 87.94 160 ALA A N 1
ATOM 1268 C CA . ALA A 1 160 ? 16.286 -4.836 -24.355 1.00 87.94 160 ALA A CA 1
ATOM 1269 C C . ALA A 1 160 ? 15.184 -4.377 -25.329 1.00 87.94 160 ALA A C 1
ATOM 1271 O O . ALA A 1 160 ? 14.494 -3.393 -25.066 1.00 87.94 160 ALA A O 1
ATOM 1272 N N . LYS A 1 161 ? 14.981 -5.120 -26.427 1.00 89.31 161 LYS A N 1
ATOM 1273 C CA . LYS A 1 161 ? 13.897 -4.867 -27.386 1.00 89.31 161 LYS A CA 1
ATOM 1274 C C . LYS A 1 161 ? 12.518 -5.094 -26.757 1.00 89.31 161 LYS A C 1
ATOM 1276 O O . LYS A 1 161 ? 11.635 -4.266 -26.958 1.00 89.31 161 LYS A O 1
ATOM 1281 N N . ALA A 1 162 ? 12.344 -6.174 -25.994 1.00 83.50 162 ALA A N 1
ATOM 1282 C CA . ALA A 1 162 ? 11.083 -6.504 -25.328 1.00 83.50 162 ALA A CA 1
ATOM 1283 C C . ALA A 1 162 ? 10.691 -5.455 -24.274 1.00 83.50 162 ALA A C 1
ATOM 1285 O O . ALA A 1 162 ? 9.550 -5.006 -24.248 1.00 83.50 162 ALA A O 1
ATOM 1286 N N . LEU A 1 163 ? 11.659 -5.004 -23.472 1.00 85.19 163 LEU A N 1
ATOM 1287 C CA . LEU A 1 163 ? 11.463 -4.004 -22.417 1.00 85.19 163 LEU A CA 1
ATOM 1288 C C . LEU A 1 163 ? 11.573 -2.552 -22.915 1.00 85.19 163 LEU A C 1
ATOM 1290 O O . LEU A 1 163 ? 11.543 -1.624 -22.114 1.00 85.19 163 LEU A O 1
ATOM 1294 N N . LYS A 1 164 ? 11.724 -2.331 -24.230 1.00 86.88 164 LYS A N 1
ATOM 1295 C CA . LYS A 1 164 ? 11.841 -1.002 -24.863 1.00 86.88 164 LYS A CA 1
ATOM 1296 C C . LYS A 1 164 ? 12.917 -0.100 -24.229 1.00 86.88 164 LYS A C 1
ATOM 1298 O O . LYS A 1 164 ? 12.752 1.115 -24.133 1.00 86.88 164 LYS A O 1
ATOM 1303 N N . VAL A 1 165 ? 14.054 -0.678 -23.840 1.00 87.75 165 VAL A N 1
ATOM 1304 C CA . VAL A 1 165 ? 15.200 0.053 -23.272 1.00 87.75 165 VAL A CA 1
ATOM 1305 C C . VAL A 1 165 ? 16.482 -0.191 -24.061 1.00 87.75 165 VAL A C 1
ATOM 1307 O O . VAL A 1 165 ? 16.619 -1.155 -24.808 1.00 87.75 165 VAL A O 1
ATOM 1310 N N . HIS A 1 166 ? 17.475 0.683 -23.888 1.00 90.44 166 HIS A N 1
ATOM 1311 C CA . HIS A 1 166 ? 18.792 0.475 -24.488 1.00 90.44 166 HIS A CA 1
ATOM 1312 C C . HIS A 1 166 ? 19.552 -0.661 -23.783 1.00 90.44 166 HIS A C 1
ATOM 1314 O O . HIS A 1 166 ? 19.497 -0.769 -22.557 1.00 90.44 166 HIS A O 1
ATOM 1320 N N . ARG A 1 167 ? 20.343 -1.449 -24.528 1.00 87.88 167 ARG A N 1
ATOM 1321 C CA . ARG A 1 167 ? 21.097 -2.617 -24.013 1.00 87.88 167 ARG A CA 1
ATOM 1322 C C . ARG A 1 167 ? 21.984 -2.278 -22.812 1.00 87.88 167 ARG A C 1
ATOM 1324 O O . ARG A 1 167 ? 22.079 -3.069 -21.881 1.00 87.88 167 ARG A O 1
ATOM 1331 N N . SER A 1 168 ? 22.590 -1.088 -22.805 1.00 87.44 168 SER A N 1
ATOM 1332 C CA . SER A 1 168 ? 23.414 -0.608 -21.681 1.00 87.44 168 SER A CA 1
ATOM 1333 C C . SER A 1 168 ? 22.647 -0.531 -20.357 1.00 87.44 168 SER A C 1
ATOM 1335 O O . SER A 1 168 ? 23.242 -0.711 -19.301 1.00 87.44 168 SER A O 1
ATOM 1337 N N . THR A 1 169 ? 21.329 -0.313 -20.408 1.00 84.44 169 THR A N 1
ATOM 1338 C CA . THR A 1 169 ? 20.463 -0.308 -19.221 1.00 84.44 169 THR A CA 1
ATOM 1339 C C . THR A 1 169 ? 20.400 -1.703 -18.603 1.00 84.44 169 THR A C 1
ATOM 1341 O O . THR A 1 169 ? 20.577 -1.831 -17.398 1.00 84.44 169 THR A O 1
ATOM 1344 N N . ILE A 1 170 ? 20.243 -2.739 -19.435 1.00 85.38 170 ILE A N 1
ATOM 1345 C CA . ILE A 1 170 ? 20.215 -4.145 -19.007 1.00 85.38 170 ILE A CA 1
ATOM 1346 C C . ILE A 1 170 ? 21.569 -4.560 -18.417 1.00 85.38 170 ILE A C 1
ATOM 1348 O O . ILE A 1 170 ? 21.616 -5.120 -17.328 1.00 85.38 170 ILE A O 1
ATOM 1352 N N . TYR A 1 171 ? 22.676 -4.239 -19.098 1.00 86.12 171 TYR A N 1
ATOM 1353 C CA . TYR A 1 171 ? 24.022 -4.563 -18.608 1.00 86.12 171 TYR A CA 1
ATOM 1354 C C . TYR A 1 171 ? 24.347 -3.913 -17.261 1.00 86.12 171 TYR A C 1
ATOM 1356 O O . TYR A 1 171 ? 24.997 -4.544 -16.436 1.00 86.12 171 TYR A O 1
ATOM 1364 N N . ARG A 1 172 ? 23.914 -2.666 -17.038 1.00 82.19 172 ARG A N 1
ATOM 1365 C CA . ARG A 1 172 ? 24.118 -1.972 -15.761 1.00 82.19 172 ARG A CA 1
ATOM 1366 C C . ARG A 1 172 ? 23.368 -2.673 -14.628 1.00 82.19 172 ARG A C 1
ATOM 1368 O O . ARG A 1 172 ? 23.983 -3.023 -13.636 1.00 82.19 172 ARG A O 1
ATOM 1375 N N . ILE A 1 173 ? 22.083 -2.961 -14.833 1.00 79.00 173 ILE A N 1
ATOM 1376 C CA . ILE A 1 173 ? 21.237 -3.628 -13.831 1.00 79.00 173 ILE A CA 1
ATOM 1377 C C . ILE A 1 173 ? 21.790 -5.017 -13.475 1.00 79.00 173 ILE A C 1
ATOM 1379 O O . ILE A 1 173 ? 21.947 -5.336 -12.304 1.00 79.00 173 ILE A O 1
ATOM 1383 N N . LEU A 1 174 ? 22.186 -5.811 -14.475 1.00 79.69 174 LEU A N 1
ATOM 1384 C CA . LEU A 1 174 ? 22.787 -7.135 -14.256 1.00 79.69 174 LEU A CA 1
ATOM 1385 C C . LEU A 1 174 ? 24.175 -7.098 -13.596 1.00 79.69 174 LEU A C 1
ATOM 1387 O O . LEU A 1 174 ? 24.651 -8.131 -13.139 1.00 79.69 174 LEU A O 1
ATOM 1391 N N . LYS A 1 175 ? 24.868 -5.955 -13.619 1.00 78.38 175 LYS A N 1
ATOM 1392 C CA . LYS A 1 175 ? 26.164 -5.784 -12.949 1.00 78.38 175 LYS A CA 1
ATOM 1393 C C . LYS A 1 175 ? 25.980 -5.502 -11.457 1.00 78.38 175 LYS A C 1
ATOM 1395 O O . LYS A 1 175 ? 26.812 -5.932 -10.659 1.00 78.38 175 LYS A O 1
ATOM 1400 N N . ASP A 1 176 ? 24.921 -4.774 -11.116 1.00 65.44 176 ASP A N 1
ATOM 1401 C CA . ASP A 1 176 ? 24.607 -4.362 -9.748 1.00 65.44 176 ASP A CA 1
ATOM 1402 C C . ASP A 1 176 ? 23.888 -5.487 -8.983 1.00 65.44 176 ASP A C 1
ATOM 1404 O O . ASP A 1 176 ? 24.182 -5.730 -7.810 1.00 65.44 176 ASP A O 1
ATOM 1408 N N . GLU A 1 177 ? 23.051 -6.275 -9.666 1.00 61.06 177 GLU A N 1
ATOM 1409 C CA . GLU A 1 177 ? 22.619 -7.573 -9.158 1.00 61.06 177 GLU A CA 1
ATOM 1410 C C . GLU A 1 177 ? 23.795 -8.552 -9.206 1.00 61.06 177 GLU A C 1
ATOM 1412 O O . GLU A 1 177 ? 24.134 -9.090 -10.258 1.00 61.06 177 GLU A O 1
ATOM 1417 N N . ARG A 1 178 ? 24.445 -8.804 -8.063 1.00 51.12 178 ARG A N 1
ATOM 1418 C CA . ARG A 1 178 ? 25.396 -9.917 -7.903 1.00 51.12 178 ARG A CA 1
ATOM 1419 C C . ARG A 1 178 ? 24.667 -11.253 -8.092 1.00 51.12 178 ARG A C 1
ATOM 1421 O O . ARG A 1 178 ? 24.416 -11.979 -7.134 1.00 51.12 178 ARG A O 1
ATOM 1428 N N . LEU A 1 179 ? 24.336 -11.594 -9.330 1.00 47.59 179 LEU A N 1
ATOM 1429 C CA . LEU A 1 179 ? 23.878 -12.919 -9.698 1.00 47.59 179 LEU A CA 1
ATOM 1430 C C . LEU A 1 179 ? 25.049 -13.863 -9.439 1.00 47.59 179 LEU A C 1
ATOM 1432 O O . LEU A 1 179 ? 26.102 -13.745 -10.070 1.00 47.59 179 LEU A O 1
ATOM 1436 N N . SER A 1 180 ? 24.879 -14.763 -8.466 1.00 39.69 180 SER A N 1
ATOM 1437 C CA . SER A 1 180 ? 25.795 -15.878 -8.241 1.00 39.69 180 SER A CA 1
ATOM 1438 C C . SER A 1 180 ? 26.043 -16.539 -9.590 1.00 39.69 180 SER A C 1
ATOM 1440 O O . SER A 1 180 ? 25.113 -17.049 -10.219 1.00 39.69 180 SER A O 1
ATOM 1442 N N . SER A 1 181 ? 27.282 -16.470 -10.077 1.00 34.12 181 SER A N 1
ATOM 1443 C CA . SER A 1 181 ? 27.700 -17.249 -11.230 1.00 34.12 181 SER A CA 1
ATOM 1444 C C . SER A 1 181 ? 27.502 -18.707 -10.835 1.00 34.12 181 SER A C 1
ATOM 1446 O O . SER A 1 181 ? 28.286 -19.224 -10.035 1.00 34.12 181 SER A O 1
ATOM 1448 N N . GLY A 1 182 ? 26.416 -19.317 -11.316 1.00 36.12 182 GLY A N 1
ATOM 1449 C CA . GLY A 1 182 ? 26.099 -20.721 -11.089 1.00 36.12 182 GLY A CA 1
ATOM 1450 C C . GLY A 1 182 ? 27.354 -21.585 -11.193 1.00 36.12 182 GLY A C 1
ATOM 1451 O O . GLY A 1 182 ? 28.249 -21.298 -11.991 1.00 36.12 182 GLY A O 1
ATOM 1452 N N . THR A 1 183 ? 27.424 -22.577 -10.304 1.00 36.72 183 THR A N 1
ATOM 1453 C CA . THR A 1 183 ? 28.493 -23.572 -10.143 1.00 36.72 183 THR A CA 1
ATOM 1454 C C . THR A 1 183 ? 29.341 -23.756 -11.396 1.00 36.72 183 THR A C 1
ATOM 1456 O O . THR A 1 183 ? 28.829 -24.174 -12.431 1.00 36.72 183 THR A O 1
ATOM 1459 N N . LYS A 1 184 ? 30.642 -23.452 -11.268 1.00 35.50 184 LYS A N 1
ATOM 1460 C CA . LYS A 1 184 ? 31.673 -23.726 -12.275 1.00 35.50 184 LYS A CA 1
ATOM 1461 C C . LYS A 1 184 ? 31.432 -25.108 -12.884 1.00 35.50 184 LYS A C 1
ATOM 1463 O O . LYS A 1 184 ? 31.472 -26.099 -12.159 1.00 35.50 184 LYS A O 1
ATOM 1468 N N . ASP A 1 185 ? 31.219 -25.147 -14.197 1.00 36.16 185 ASP A N 1
ATOM 1469 C CA . ASP A 1 185 ? 31.229 -26.373 -14.987 1.00 36.16 185 ASP A CA 1
ATOM 1470 C C . ASP A 1 185 ? 32.450 -27.214 -14.599 1.00 36.16 185 ASP A C 1
ATOM 1472 O O . ASP A 1 185 ? 33.598 -26.839 -14.864 1.00 36.16 185 ASP A O 1
ATOM 1476 N N . HIS A 1 186 ? 32.210 -28.377 -13.991 1.00 38.38 186 HIS A N 1
ATOM 1477 C CA . HIS A 1 186 ? 33.190 -29.452 -13.951 1.00 38.38 186 HIS A CA 1
ATOM 1478 C C . HIS A 1 186 ? 33.344 -29.982 -15.382 1.00 38.38 186 HIS A C 1
ATOM 1480 O O . HIS A 1 186 ? 32.782 -31.010 -15.753 1.00 38.38 186 HIS A O 1
ATOM 1486 N N . ARG A 1 187 ? 34.131 -29.282 -16.209 1.00 36.03 187 ARG A N 1
ATOM 1487 C CA . ARG A 1 187 ? 34.728 -29.899 -17.394 1.00 36.03 187 ARG A CA 1
ATOM 1488 C C . ARG A 1 187 ? 35.649 -31.004 -16.896 1.00 36.03 187 ARG A C 1
ATOM 1490 O O . ARG A 1 187 ? 36.751 -30.740 -16.419 1.00 36.03 187 ARG A O 1
ATOM 1497 N N . GLN A 1 188 ? 35.154 -32.236 -16.973 1.00 36.94 188 GLN A N 1
ATOM 1498 C CA . GLN A 1 188 ? 35.957 -33.436 -16.822 1.00 36.94 188 GLN A CA 1
ATOM 1499 C C . GLN A 1 188 ? 37.166 -33.333 -17.751 1.00 36.94 188 GLN A C 1
ATOM 1501 O O . GLN A 1 188 ? 37.051 -33.213 -18.970 1.00 36.94 188 GLN A O 1
ATOM 1506 N N . SER A 1 189 ? 38.337 -33.384 -17.133 1.00 39.19 189 SER A N 1
ATOM 1507 C CA . SER A 1 189 ? 39.604 -33.686 -17.765 1.00 39.19 189 SER A CA 1
ATOM 1508 C C . SER A 1 189 ? 39.535 -35.081 -18.392 1.00 39.19 189 SER A C 1
ATOM 1510 O O . SER A 1 189 ? 39.834 -36.076 -17.735 1.00 39.19 189 SER A O 1
ATOM 1512 N N . ALA A 1 190 ? 39.154 -35.164 -19.664 1.00 38.19 190 ALA A N 1
ATOM 1513 C CA . ALA A 1 190 ? 39.455 -36.326 -20.484 1.00 38.19 190 ALA A CA 1
ATOM 1514 C C . ALA A 1 190 ? 40.888 -36.165 -21.012 1.00 38.19 190 ALA A C 1
ATOM 1516 O O . ALA A 1 190 ? 41.126 -35.518 -22.029 1.00 38.19 190 ALA A O 1
ATOM 1517 N N . ARG A 1 191 ? 41.851 -36.716 -20.265 1.00 36.91 191 ARG A N 1
ATOM 1518 C CA . ARG A 1 191 ? 43.180 -37.036 -20.795 1.00 36.91 191 ARG A CA 1
ATOM 1519 C C . ARG A 1 191 ? 43.025 -38.170 -21.815 1.00 36.91 191 ARG A C 1
ATOM 1521 O O . ARG A 1 191 ? 42.482 -39.220 -21.471 1.00 36.91 191 ARG A O 1
ATOM 1528 N N . ARG A 1 192 ? 43.534 -37.962 -23.023 1.00 34.94 192 ARG A N 1
ATOM 1529 C CA . ARG A 1 192 ? 44.158 -38.997 -23.851 1.00 34.94 192 ARG A CA 1
ATOM 1530 C C . ARG A 1 192 ? 45.483 -38.444 -24.338 1.00 34.94 192 ARG A C 1
ATOM 1532 O O . ARG A 1 192 ? 45.503 -37.233 -24.648 1.00 34.94 192 ARG A O 1
#

Foldseek 3Di:
DDWFWKWKWFADDHFIDIAIEIAPDPVLRVLLQVLQCQLVVTPDMDIGGDDDDHDQVNVVSNCVSVVVDDLVDFDFRPDDDDPLFAWDQGNNDIDGLLSSSCSSVVHDSCWDWDFQDPRRRGNNPSRIFTCNDPPQPDHSVLVVVLVVCVVVVHDLVVSCVVSVHDSVSSVVVVVVPPDPPPDDPPPDPPDD